Protein AF-A0A1F2X5Q2-F1 (afdb_monomer_lite)

pLDDT: mean 80.45, std 19.62, range [34.44, 98.56]

Structure (mmCIF, N/CA/C/O backbone):
data_AF-A0A1F2X5Q2-F1
#
_entry.id   AF-A0A1F2X5Q2-F1
#
loop_
_atom_site.group_PDB
_atom_site.id
_atom_site.type_symbol
_atom_site.label_atom_id
_atom_site.label_alt_id
_atom_site.label_comp_id
_atom_site.label_asym_id
_atom_site.label_entity_id
_atom_site.label_seq_id
_atom_site.pdbx_PDB_ins_code
_atom_site.Cartn_x
_atom_site.Cartn_y
_atom_site.Cartn_z
_atom_site.occupancy
_atom_site.B_iso_or_equiv
_atom_site.auth_seq_id
_atom_site.auth_comp_id
_atom_site.auth_asym_id
_atom_site.auth_atom_id
_atom_site.pdbx_PDB_model_num
ATOM 1 N N . MET A 1 1 ? -49.345 -0.147 -16.180 1.00 49.94 1 MET A N 1
ATOM 2 C CA . MET A 1 1 ? -47.933 0.131 -15.860 1.00 49.94 1 MET A CA 1
ATOM 3 C C . MET A 1 1 ? -47.644 -0.451 -14.489 1.00 49.94 1 MET A C 1
ATOM 5 O O . MET A 1 1 ? -48.501 -0.274 -13.627 1.00 49.94 1 MET A O 1
ATOM 9 N N . PRO A 1 2 ? -46.545 -1.197 -14.306 1.00 57.47 2 PRO A N 1
ATOM 10 C CA . PRO A 1 2 ? -46.159 -1.699 -12.992 1.00 57.47 2 PRO A CA 1
ATOM 11 C C . PRO A 1 2 ? -45.783 -0.527 -12.080 1.00 57.47 2 PRO A C 1
ATOM 13 O O . PRO A 1 2 ? -45.205 0.458 -12.543 1.00 57.47 2 PRO A O 1
ATOM 16 N N . VAL A 1 3 ? -46.139 -0.630 -10.801 1.00 52.03 3 VAL A N 1
ATOM 17 C CA . VAL A 1 3 ? -45.724 0.326 -9.770 1.00 52.03 3 VAL A CA 1
ATOM 18 C C . VAL A 1 3 ? -44.669 -0.368 -8.925 1.00 52.03 3 VAL A C 1
ATOM 20 O O . VAL A 1 3 ? -44.898 -1.449 -8.387 1.00 52.03 3 VAL A O 1
ATOM 23 N N . VAL A 1 4 ? -43.492 0.242 -8.860 1.00 53.88 4 VAL A N 1
ATOM 24 C CA . VAL A 1 4 ? -42.316 -0.319 -8.201 1.00 53.88 4 VAL A CA 1
ATOM 25 C C . VAL A 1 4 ? -42.074 0.463 -6.915 1.00 53.88 4 VAL A C 1
ATOM 27 O O . VAL A 1 4 ? -41.950 1.688 -6.950 1.00 53.88 4 VAL A O 1
ATOM 30 N N . VAL A 1 5 ? -42.039 -0.237 -5.779 1.00 50.50 5 VAL A N 1
ATOM 31 C CA . VAL A 1 5 ? -41.918 0.376 -4.448 1.00 50.50 5 VAL A CA 1
ATOM 32 C C . VAL A 1 5 ? -40.595 -0.038 -3.809 1.00 50.50 5 VAL A C 1
ATOM 34 O O . VAL A 1 5 ? -40.294 -1.224 -3.698 1.00 50.50 5 VAL A O 1
ATOM 37 N N . ARG A 1 6 ? -39.809 0.959 -3.382 1.00 47.97 6 ARG A N 1
ATOM 38 C CA . ARG A 1 6 ? -38.479 0.789 -2.776 1.00 47.97 6 ARG A CA 1
ATOM 39 C C . ARG A 1 6 ? -38.588 0.689 -1.253 1.00 47.97 6 ARG A C 1
ATOM 41 O O . ARG A 1 6 ? -39.083 1.629 -0.630 1.00 47.97 6 ARG A O 1
ATOM 48 N N . THR A 1 7 ? -38.076 -0.385 -0.648 1.00 56.19 7 THR A N 1
ATOM 49 C CA . THR A 1 7 ? -38.072 -0.573 0.817 1.00 56.19 7 THR A CA 1
ATOM 50 C C . THR A 1 7 ? -36.653 -0.726 1.374 1.00 56.19 7 THR A C 1
ATOM 52 O O . THR A 1 7 ? -35.720 -1.066 0.650 1.00 56.19 7 THR A O 1
ATOM 55 N N . ALA A 1 8 ? -36.481 -0.416 2.665 1.00 51.56 8 ALA A N 1
ATOM 56 C CA . ALA A 1 8 ? -35.185 -0.474 3.346 1.00 51.56 8 ALA A CA 1
ATOM 57 C C . ALA A 1 8 ? -34.841 -1.861 3.925 1.00 51.56 8 ALA A C 1
ATOM 59 O O . ALA A 1 8 ? -33.682 -2.117 4.196 1.00 51.56 8 ALA A O 1
ATOM 60 N N . GLN A 1 9 ? -35.812 -2.751 4.136 1.00 55.50 9 GLN A N 1
ATOM 61 C CA . GLN A 1 9 ? -35.612 -4.148 4.559 1.00 55.50 9 GLN A CA 1
ATOM 62 C C . GLN A 1 9 ? -36.772 -4.996 4.010 1.00 55.50 9 GLN A C 1
ATOM 64 O O . GLN A 1 9 ? -37.853 -4.444 3.744 1.00 55.50 9 GLN A O 1
ATOM 69 N N . SER A 1 10 ? -36.581 -6.309 3.832 1.00 56.75 10 SER A N 1
ATOM 70 C CA . SER A 1 10 ? -37.645 -7.216 3.359 1.00 56.75 10 SER A CA 1
ATOM 71 C C . SER A 1 10 ? -38.627 -7.617 4.465 1.00 56.75 10 SER A C 1
ATOM 73 O O . SER A 1 10 ? -39.791 -7.902 4.192 1.00 56.75 10 SER A O 1
ATOM 75 N N . SER A 1 11 ? -38.206 -7.536 5.727 1.00 56.94 11 SER A N 1
ATOM 76 C CA . SER A 1 11 ? -39.003 -7.889 6.911 1.00 56.94 11 SER A CA 1
ATOM 77 C C . SER A 1 11 ? -40.119 -6.890 7.265 1.00 56.94 11 SER A C 1
ATOM 79 O O . SER A 1 11 ? -40.879 -7.121 8.202 1.00 56.94 11 SER A O 1
ATOM 81 N N . GLY A 1 12 ? -40.226 -5.774 6.535 1.00 65.81 12 GLY A N 1
ATOM 82 C CA . GLY A 1 12 ? -41.212 -4.716 6.775 1.00 65.81 12 GLY A CA 1
ATOM 83 C C . GLY A 1 12 ? -42.363 -4.716 5.765 1.00 65.81 12 GLY A C 1
ATOM 84 O O . GLY A 1 12 ? -43.089 -5.691 5.603 1.00 65.81 12 GLY A O 1
ATOM 85 N N . LEU A 1 13 ? -42.524 -3.597 5.051 1.00 59.06 13 LEU A N 1
ATOM 86 C CA . LEU A 1 13 ? -43.577 -3.394 4.044 1.00 59.06 13 LEU A CA 1
ATOM 87 C C . LEU A 1 13 ? -43.675 -4.527 3.008 1.00 59.06 13 LEU A C 1
ATOM 89 O O . LEU A 1 13 ? -44.777 -4.839 2.577 1.00 59.06 13 LEU A O 1
ATOM 93 N N . ALA A 1 14 ? -42.563 -5.164 2.629 1.00 60.38 14 ALA A N 1
ATOM 94 C CA . ALA A 1 14 ? -42.584 -6.275 1.676 1.00 60.38 14 ALA A CA 1
ATOM 95 C C . ALA A 1 14 ? -43.325 -7.517 2.213 1.00 60.38 14 ALA A C 1
ATOM 97 O O . ALA A 1 14 ? -44.048 -8.151 1.446 1.00 60.38 14 ALA A O 1
ATOM 98 N N . ALA A 1 15 ? -43.243 -7.808 3.517 1.00 62.12 15 ALA A N 1
ATOM 99 C CA . ALA A 1 15 ? -44.004 -8.889 4.147 1.00 62.12 15 ALA A CA 1
ATOM 100 C C . ALA A 1 15 ? -45.521 -8.612 4.134 1.00 62.12 15 ALA A C 1
ATOM 102 O O . ALA A 1 15 ? -46.311 -9.504 3.837 1.00 62.12 15 ALA A O 1
ATOM 103 N N . LEU A 1 16 ? -45.929 -7.353 4.341 1.00 60.94 16 LEU A N 1
ATOM 104 C CA . LEU A 1 16 ? -47.339 -6.932 4.274 1.00 60.94 16 LEU A CA 1
ATOM 105 C C . LEU A 1 16 ? -47.952 -7.083 2.869 1.00 60.94 16 LEU A C 1
ATOM 107 O O . LEU A 1 16 ? -49.158 -7.291 2.744 1.00 60.94 16 LEU A O 1
ATOM 111 N N . PHE A 1 17 ? -47.142 -6.993 1.809 1.00 60.41 17 PHE A N 1
ATOM 112 C CA . PHE A 1 17 ? -47.608 -7.200 0.432 1.00 60.41 17 PHE A CA 1
ATOM 113 C C . PHE A 1 17 ? -47.625 -8.675 0.012 1.00 60.41 17 PHE A C 1
ATOM 115 O O . PHE A 1 17 ? -48.416 -9.031 -0.858 1.00 60.41 17 PHE A O 1
ATOM 122 N N . ALA A 1 18 ? -46.822 -9.538 0.643 1.00 56.72 18 ALA A N 1
ATOM 123 C CA . ALA A 1 18 ? -46.837 -10.982 0.393 1.00 56.72 18 ALA A CA 1
ATOM 124 C C . ALA A 1 18 ? -48.116 -11.668 0.921 1.00 56.72 18 ALA A C 1
ATOM 126 O O . ALA A 1 18 ? -48.556 -12.668 0.359 1.00 56.72 18 ALA A O 1
ATOM 127 N N . GLU A 1 19 ? -48.746 -11.112 1.963 1.00 52.00 19 GLU A N 1
ATOM 128 C CA . GLU A 1 19 ? -49.992 -11.633 2.554 1.00 52.00 19 GLU A CA 1
ATOM 129 C C . GLU A 1 19 ? -51.271 -11.153 1.838 1.00 52.00 19 GLU A C 1
ATOM 131 O O . GLU A 1 19 ? -52.370 -11.634 2.117 1.00 52.00 19 GLU A O 1
ATOM 136 N N . SER A 1 20 ? -51.154 -10.220 0.887 1.00 51.56 20 SER A N 1
ATOM 137 C CA . SER A 1 20 ? -52.289 -9.647 0.159 1.00 51.56 20 SER A CA 1
ATOM 138 C C . SER A 1 20 ? -52.305 -10.117 -1.296 1.00 51.56 20 SER A C 1
ATOM 140 O O . SER A 1 20 ? -51.634 -9.549 -2.155 1.00 51.56 20 SER A O 1
ATOM 142 N N . ALA A 1 21 ? -53.160 -11.096 -1.603 1.00 50.84 21 ALA A N 1
ATOM 143 C CA . ALA A 1 21 ? -53.370 -11.660 -2.946 1.00 50.84 21 ALA A CA 1
ATOM 144 C C . ALA A 1 21 ? -53.937 -10.673 -4.004 1.00 50.84 21 ALA A C 1
ATOM 146 O O . ALA A 1 21 ? -54.407 -11.095 -5.057 1.00 50.84 21 ALA A O 1
ATOM 147 N N . ALA A 1 22 ? -53.943 -9.363 -3.739 1.00 53.31 22 ALA A N 1
ATOM 148 C CA . ALA A 1 22 ? -54.606 -8.353 -4.566 1.00 53.31 22 ALA A CA 1
ATOM 149 C C . ALA A 1 22 ? -53.667 -7.548 -5.492 1.00 53.31 22 ALA A C 1
ATOM 151 O O . ALA A 1 22 ? -54.134 -6.632 -6.170 1.00 53.31 22 ALA A O 1
ATOM 152 N N . HIS A 1 23 ? -52.363 -7.853 -5.556 1.00 55.91 23 HIS A N 1
ATOM 153 C CA . HIS A 1 23 ? -51.384 -6.941 -6.167 1.00 55.91 23 HIS A CA 1
ATOM 154 C C . HIS A 1 23 ? -50.418 -7.598 -7.173 1.00 55.91 23 HIS A C 1
ATOM 156 O O . HIS A 1 23 ? -49.211 -7.408 -7.086 1.00 55.91 23 HIS A O 1
ATOM 162 N N . ASP A 1 24 ? -50.940 -8.246 -8.221 1.00 58.44 24 ASP A N 1
ATOM 163 C CA . ASP A 1 24 ? -50.169 -8.821 -9.355 1.00 58.44 24 ASP A CA 1
ATOM 164 C C . ASP A 1 24 ? -49.326 -7.810 -10.174 1.00 58.44 24 ASP A C 1
ATOM 166 O O . ASP A 1 24 ? -48.680 -8.159 -11.160 1.00 58.44 24 ASP A O 1
ATOM 170 N N . ARG A 1 25 ? -49.357 -6.519 -9.820 1.00 58.03 25 ARG A N 1
ATOM 171 C CA . ARG A 1 25 ? -48.648 -5.430 -10.522 1.00 58.03 25 ARG A CA 1
ATOM 172 C C . ARG A 1 25 ? -47.703 -4.631 -9.625 1.00 58.03 25 ARG A C 1
ATOM 174 O O . ARG A 1 25 ? -47.172 -3.611 -10.078 1.00 58.03 25 ARG A O 1
ATOM 181 N N . LEU A 1 26 ? -47.546 -5.047 -8.369 1.00 51.91 26 LEU A N 1
ATOM 182 C CA . LEU A 1 26 ? -46.690 -4.390 -7.392 1.00 51.91 26 LEU A CA 1
ATOM 183 C C . LEU A 1 26 ? -45.485 -5.285 -7.117 1.00 51.91 26 LEU A C 1
ATOM 185 O O . LEU A 1 26 ? -45.629 -6.394 -6.614 1.00 51.91 26 LEU A O 1
ATOM 189 N N . HIS A 1 27 ? -44.298 -4.783 -7.440 1.00 57.81 27 HIS A N 1
ATOM 190 C CA . HIS A 1 27 ? -43.050 -5.480 -7.158 1.00 57.81 27 HIS A CA 1
ATOM 191 C C . HIS A 1 27 ? -42.286 -4.704 -6.093 1.00 57.81 27 HIS A C 1
ATOM 193 O O . HIS A 1 27 ? -41.972 -3.520 -6.271 1.00 57.81 27 HIS A O 1
ATOM 199 N N . THR A 1 28 ? -42.012 -5.373 -4.979 1.00 55.31 28 THR A N 1
ATOM 200 C CA . THR A 1 28 ? -41.120 -4.887 -3.931 1.00 55.31 28 THR A CA 1
ATOM 201 C C . THR A 1 28 ? -39.752 -5.524 -4.124 1.00 55.31 28 THR A C 1
ATOM 203 O O . THR A 1 28 ? -39.637 -6.706 -4.434 1.00 55.31 28 THR A O 1
ATOM 206 N N . PHE A 1 29 ? -38.706 -4.724 -3.967 1.00 51.31 29 PHE A N 1
ATOM 207 C CA . PHE A 1 29 ? -37.326 -5.191 -3.984 1.00 51.31 29 PHE A CA 1
ATOM 208 C C . PHE A 1 29 ? -36.580 -4.491 -2.845 1.00 51.31 29 PHE A C 1
ATOM 210 O O . PHE A 1 29 ? -36.768 -3.291 -2.605 1.00 51.31 29 PHE A O 1
ATOM 217 N N . SER A 1 30 ? -35.792 -5.264 -2.098 1.00 51.25 30 SER A N 1
ATOM 218 C CA . SER A 1 30 ? -35.058 -4.788 -0.925 1.00 51.25 30 SER A CA 1
ATOM 219 C C . SER A 1 30 ? -33.646 -4.403 -1.347 1.00 51.25 30 SER A C 1
ATOM 221 O O . SER A 1 30 ? -32.764 -5.251 -1.457 1.00 51.25 30 SER A O 1
ATOM 223 N N . LEU A 1 31 ? -33.423 -3.107 -1.584 1.00 48.53 31 LEU A N 1
ATOM 224 C CA . LEU A 1 31 ? -32.116 -2.614 -2.024 1.00 48.53 31 LEU A CA 1
ATOM 225 C C . LEU A 1 31 ? -31.033 -2.912 -0.977 1.00 48.53 31 LEU A C 1
ATOM 227 O O . LEU A 1 31 ? -29.919 -3.252 -1.336 1.00 48.53 31 LEU A O 1
ATOM 231 N N . LEU A 1 32 ? -31.349 -2.811 0.314 1.00 51.44 32 LEU A N 1
ATOM 232 C CA . LEU A 1 32 ? -30.386 -3.015 1.402 1.00 51.44 32 LEU A CA 1
ATOM 233 C C . LEU A 1 32 ? -29.954 -4.480 1.548 1.00 51.44 32 LEU A C 1
ATOM 235 O O . LEU A 1 32 ? -28.794 -4.726 1.832 1.00 51.44 32 LEU A O 1
ATOM 239 N N . GLU A 1 33 ? -30.819 -5.461 1.296 1.00 51.31 33 GLU A N 1
ATOM 240 C CA . GLU A 1 33 ? -30.417 -6.878 1.372 1.00 51.31 33 GLU A CA 1
ATOM 241 C C . GLU A 1 33 ? -29.687 -7.355 0.111 1.00 51.31 33 GLU A C 1
ATOM 243 O O . GLU A 1 33 ? -28.766 -8.159 0.213 1.00 51.31 33 GLU A O 1
ATOM 248 N N . GLU A 1 34 ? -30.035 -6.822 -1.066 1.00 51.41 34 GLU A N 1
ATOM 249 C CA . GLU A 1 34 ? -29.351 -7.168 -2.321 1.00 51.41 34 GLU A CA 1
ATOM 250 C C . GLU A 1 34 ? -28.038 -6.392 -2.534 1.00 51.41 34 GLU A C 1
ATOM 252 O O . GLU A 1 34 ? -27.159 -6.875 -3.245 1.00 51.41 34 GLU A O 1
ATOM 257 N N . THR A 1 35 ? -27.871 -5.208 -1.924 1.00 45.22 35 THR A N 1
ATOM 258 C CA . THR A 1 35 ? -26.667 -4.361 -2.093 1.00 45.22 35 THR A CA 1
ATOM 259 C C . THR A 1 35 ? -25.787 -4.229 -0.849 1.00 45.22 35 THR A C 1
ATOM 261 O O . THR A 1 35 ? -24.638 -3.815 -0.982 1.00 45.22 35 THR A O 1
ATOM 264 N N . CYS A 1 36 ? -26.256 -4.598 0.348 1.00 47.09 36 CYS A N 1
ATOM 265 C CA . CYS A 1 36 ? -25.422 -4.670 1.556 1.00 47.09 36 CYS A CA 1
ATOM 266 C C . CYS A 1 36 ? -25.076 -6.118 1.910 1.00 47.09 36 CYS A C 1
ATOM 268 O O . CYS A 1 36 ? -25.136 -6.516 3.075 1.00 47.09 36 CYS A O 1
ATOM 270 N N . THR A 1 37 ? -24.693 -6.910 0.909 1.00 51.28 37 THR A N 1
ATOM 271 C CA . THR A 1 37 ? -23.998 -8.168 1.180 1.00 51.28 37 THR A CA 1
ATOM 272 C C . THR A 1 37 ? -22.620 -7.862 1.761 1.00 51.28 37 THR A C 1
ATOM 274 O O . THR A 1 37 ? -22.031 -6.808 1.493 1.00 51.28 37 THR A O 1
ATOM 277 N N . VAL A 1 38 ? -22.094 -8.777 2.574 1.00 52.72 38 VAL A N 1
ATOM 278 C CA . VAL A 1 38 ? -20.752 -8.638 3.153 1.00 52.72 38 VAL A CA 1
ATOM 279 C C . VAL A 1 38 ? -19.720 -8.481 2.036 1.00 52.72 38 VAL A C 1
ATOM 281 O O . VAL A 1 38 ? -18.822 -7.660 2.149 1.00 52.72 38 VAL A O 1
ATOM 284 N N . GLU A 1 39 ? -19.901 -9.168 0.913 1.00 45.69 39 GLU A N 1
ATOM 285 C CA . GLU A 1 39 ? -19.032 -9.093 -0.258 1.00 45.69 39 GLU A CA 1
ATOM 286 C C . GLU A 1 39 ? -19.071 -7.715 -0.938 1.00 45.69 39 GLU A C 1
ATOM 288 O O . GLU A 1 39 ? -18.019 -7.187 -1.295 1.00 45.69 39 GLU A O 1
ATOM 293 N N . VAL A 1 40 ? -20.249 -7.094 -1.087 1.00 53.81 40 VAL A N 1
ATOM 294 C CA . VAL A 1 40 ? -20.376 -5.751 -1.689 1.00 53.81 40 VAL A CA 1
ATOM 295 C C . VAL A 1 40 ? -19.869 -4.668 -0.730 1.00 53.81 40 VAL A C 1
ATOM 297 O O . VAL A 1 40 ? -19.217 -3.717 -1.165 1.00 53.81 40 VAL A O 1
ATOM 300 N N . LEU A 1 41 ? -20.089 -4.829 0.579 1.00 56.78 41 LEU A N 1
ATOM 301 C CA . LEU A 1 41 ? -19.562 -3.922 1.603 1.00 56.78 41 LEU A CA 1
ATOM 302 C C . LEU A 1 41 ? -18.036 -4.015 1.724 1.00 56.78 41 LEU A C 1
ATOM 304 O O . LEU A 1 41 ? -17.362 -2.985 1.718 1.00 56.78 41 LEU A O 1
ATOM 308 N N . LEU A 1 42 ? -17.480 -5.228 1.782 1.00 60.69 42 LEU A N 1
ATOM 309 C CA . LEU A 1 42 ? -16.032 -5.453 1.798 1.00 60.69 42 LEU A CA 1
ATOM 310 C C . LEU A 1 42 ? -15.393 -4.992 0.487 1.00 60.69 42 LEU A C 1
ATOM 312 O O . LEU A 1 42 ? -14.368 -4.319 0.524 1.00 60.69 42 LEU A O 1
ATOM 316 N N . GLY A 1 43 ? -16.032 -5.254 -0.658 1.00 64.44 43 GLY A N 1
ATOM 317 C CA . GLY A 1 43 ? -15.599 -4.741 -1.958 1.00 64.44 43 GLY A CA 1
ATOM 318 C C . GLY A 1 43 ? -15.545 -3.211 -1.999 1.00 64.44 43 GLY A C 1
ATOM 319 O O . GLY A 1 43 ? -14.567 -2.642 -2.480 1.00 64.44 43 GLY A O 1
ATOM 320 N N . GLY A 1 44 ? -16.543 -2.531 -1.424 1.00 77.75 44 GLY A N 1
ATOM 321 C CA . GLY A 1 44 ? -16.550 -1.072 -1.291 1.00 77.75 44 GLY A CA 1
ATOM 322 C C . GLY A 1 44 ? -15.427 -0.540 -0.394 1.00 77.75 44 GLY A C 1
ATOM 323 O O . GLY A 1 44 ? -14.770 0.441 -0.744 1.00 77.75 44 GLY A O 1
ATOM 324 N N . VAL A 1 45 ? -15.160 -1.205 0.734 1.00 82.00 45 VAL A N 1
ATOM 325 C CA . VAL A 1 45 ? -14.053 -0.845 1.638 1.00 82.00 45 VAL A CA 1
ATOM 326 C C . VAL A 1 45 ? -12.698 -1.061 0.961 1.00 82.00 45 VAL A C 1
ATOM 328 O O . VAL A 1 45 ? -11.848 -0.172 1.014 1.00 82.00 45 VAL A O 1
ATOM 331 N N . TYR A 1 46 ? -12.495 -2.189 0.278 1.00 87.81 46 TYR A N 1
ATOM 332 C CA . TYR A 1 46 ? -11.247 -2.459 -0.436 1.00 87.81 46 TYR A CA 1
ATOM 333 C C . TYR A 1 46 ? -11.016 -1.490 -1.590 1.00 87.81 46 TYR A C 1
ATOM 335 O O . TYR A 1 46 ? -9.892 -1.033 -1.759 1.00 87.81 46 TYR A O 1
ATOM 343 N N . GLU A 1 47 ? -12.051 -1.097 -2.333 1.00 89.81 47 GLU A N 1
ATOM 344 C CA . GLU A 1 47 ? -11.928 -0.089 -3.393 1.00 89.81 47 GLU A CA 1
ATOM 345 C C . GLU A 1 47 ? -11.534 1.289 -2.822 1.00 89.81 47 GLU A C 1
ATOM 347 O O . GLU A 1 47 ? -10.669 1.971 -3.378 1.00 89.81 47 GLU A O 1
ATOM 352 N N . LEU A 1 48 ? -12.110 1.696 -1.683 1.00 90.25 48 LEU A N 1
ATOM 353 C CA . LEU A 1 48 ? -11.725 2.937 -0.997 1.00 90.25 48 LEU A CA 1
ATOM 354 C C . LEU A 1 48 ? -10.264 2.905 -0.532 1.00 90.25 48 LEU A C 1
ATOM 356 O O . LEU A 1 48 ? -9.528 3.877 -0.727 1.00 90.25 48 LEU A O 1
ATOM 360 N N . LEU A 1 49 ? -9.835 1.787 0.055 1.00 92.12 49 LEU A N 1
ATOM 361 C CA . LEU A 1 49 ? -8.453 1.587 0.488 1.00 92.12 49 LEU A CA 1
ATOM 362 C C . LEU A 1 49 ? -7.493 1.567 -0.705 1.00 92.12 49 LEU A C 1
ATOM 364 O O . LEU A 1 49 ? -6.496 2.283 -0.689 1.00 92.12 49 LEU A O 1
ATOM 368 N N . ALA A 1 50 ? -7.824 0.836 -1.768 1.00 93.81 50 ALA A N 1
ATOM 369 C CA . ALA A 1 50 ? -7.029 0.741 -2.987 1.00 93.81 50 ALA A CA 1
ATOM 370 C C . ALA A 1 50 ? -6.814 2.118 -3.638 1.00 93.81 50 ALA A C 1
ATOM 372 O O . ALA A 1 50 ? -5.690 2.480 -3.989 1.00 93.81 50 ALA A O 1
ATOM 373 N N . ARG A 1 51 ? -7.865 2.944 -3.708 1.00 94.12 51 ARG A N 1
ATOM 374 C CA . ARG A 1 51 ? -7.770 4.340 -4.168 1.00 94.12 51 ARG A CA 1
ATOM 375 C C . ARG A 1 51 ? -6.864 5.185 -3.278 1.00 94.12 51 ARG A C 1
ATOM 377 O O . ARG A 1 51 ? -6.093 5.994 -3.793 1.00 94.12 51 ARG A O 1
ATOM 384 N N . ALA A 1 52 ? -6.948 5.022 -1.956 1.00 91.56 52 ALA A N 1
ATOM 385 C CA . ALA A 1 52 ? -6.105 5.756 -1.014 1.00 91.56 52 ALA A CA 1
ATOM 386 C C . ALA A 1 52 ? -4.624 5.371 -1.147 1.00 91.56 52 ALA A C 1
ATOM 388 O O . ALA A 1 52 ? -3.768 6.257 -1.112 1.00 91.56 52 ALA A O 1
ATOM 389 N N . ILE A 1 53 ? -4.337 4.083 -1.348 1.00 92.19 53 ILE A N 1
ATOM 390 C CA . ILE A 1 53 ? -2.978 3.595 -1.579 1.00 92.19 53 ILE A CA 1
ATOM 391 C C . ILE A 1 53 ? -2.436 4.125 -2.914 1.00 92.19 53 ILE A C 1
ATOM 393 O O . ILE A 1 53 ? -1.333 4.674 -2.960 1.00 92.19 53 ILE A O 1
ATOM 397 N N . HIS A 1 54 ? -3.232 4.079 -3.986 1.00 94.38 54 HIS A N 1
ATOM 398 C CA . HIS A 1 54 ? -2.826 4.637 -5.280 1.00 94.38 54 HIS A CA 1
ATOM 399 C C . HIS A 1 54 ? -2.599 6.154 -5.227 1.00 94.38 54 HIS A C 1
ATOM 401 O O . HIS A 1 54 ? -1.671 6.682 -5.838 1.00 94.38 54 HIS A O 1
ATOM 407 N N . ALA A 1 55 ? -3.412 6.888 -4.466 1.00 92.19 55 ALA A N 1
ATOM 408 C CA . ALA A 1 55 ? -3.221 8.325 -4.276 1.00 92.19 55 ALA A CA 1
ATOM 409 C C . ALA A 1 55 ? -1.891 8.651 -3.569 1.00 92.19 55 ALA A C 1
ATOM 411 O O . ALA A 1 55 ? -1.215 9.623 -3.927 1.00 92.19 55 ALA A O 1
ATOM 412 N N . ASP A 1 56 ? -1.493 7.832 -2.593 1.00 89.88 56 ASP A N 1
ATOM 413 C CA . ASP A 1 56 ? -0.188 7.940 -1.939 1.00 89.88 56 ASP A CA 1
ATOM 414 C C . ASP A 1 56 ? 0.960 7.641 -2.919 1.00 89.88 56 ASP A C 1
ATOM 416 O O . ASP A 1 56 ? 1.908 8.425 -3.034 1.00 89.88 56 ASP A O 1
ATOM 420 N N . TYR A 1 57 ? 0.818 6.585 -3.724 1.00 90.56 57 TYR A N 1
ATOM 421 C CA . TYR A 1 57 ? 1.754 6.262 -4.800 1.00 90.56 57 TYR A CA 1
ATOM 422 C C . TYR A 1 57 ? 1.946 7.429 -5.780 1.00 90.56 57 TYR A C 1
ATOM 424 O O . TYR A 1 57 ? 3.079 7.825 -6.054 1.00 90.56 57 TYR A O 1
ATOM 432 N N . LEU A 1 58 ? 0.859 8.038 -6.267 1.00 91.88 58 LEU A N 1
ATOM 433 C CA . LEU A 1 58 ? 0.932 9.191 -7.172 1.00 91.88 58 LEU A CA 1
ATOM 434 C C . LEU A 1 58 ? 1.632 10.392 -6.537 1.00 91.88 58 LEU A C 1
ATOM 436 O O . LEU A 1 58 ? 2.362 11.109 -7.222 1.00 91.88 58 LEU A O 1
ATOM 440 N N . THR A 1 59 ? 1.416 10.620 -5.242 1.00 89.38 59 THR A N 1
ATOM 441 C CA . THR A 1 59 ? 2.088 11.699 -4.510 1.00 89.38 59 THR A CA 1
ATOM 442 C C . THR A 1 59 ? 3.600 11.484 -4.522 1.00 89.38 59 THR A C 1
ATOM 444 O O . THR A 1 59 ? 4.340 12.402 -4.874 1.00 89.38 59 THR A O 1
ATOM 447 N N . ARG A 1 60 ? 4.061 10.256 -4.254 1.00 86.06 60 ARG A N 1
ATOM 448 C CA . ARG A 1 60 ? 5.486 9.892 -4.303 1.00 86.06 60 ARG A CA 1
ATOM 449 C C . ARG A 1 60 ? 6.075 9.975 -5.710 1.00 86.06 60 ARG A C 1
ATOM 451 O O . ARG A 1 60 ? 7.114 10.600 -5.897 1.00 86.06 60 ARG A O 1
ATOM 458 N N . GLN A 1 61 ? 5.373 9.449 -6.717 1.00 89.00 61 GLN A N 1
ATOM 459 C CA . GLN A 1 61 ? 5.810 9.537 -8.116 1.00 89.00 61 GLN A CA 1
ATOM 460 C C . GLN A 1 61 ? 6.021 10.992 -8.562 1.00 89.00 61 GLN A C 1
ATOM 462 O O . GLN A 1 61 ? 7.009 11.291 -9.229 1.00 89.00 61 GLN A O 1
ATOM 467 N N . ARG A 1 62 ? 5.142 11.914 -8.145 1.00 87.31 62 ARG A N 1
ATOM 468 C CA . ARG A 1 62 ? 5.287 13.351 -8.435 1.00 87.31 62 ARG A CA 1
ATOM 469 C C . ARG A 1 62 ? 6.495 13.978 -7.746 1.00 87.31 62 ARG A C 1
ATOM 471 O O . ARG A 1 62 ? 7.177 14.780 -8.376 1.00 87.31 62 ARG A O 1
ATOM 478 N N . LEU A 1 63 ? 6.762 13.628 -6.484 1.00 86.75 63 LEU A N 1
ATOM 479 C CA . LEU A 1 63 ? 7.932 14.130 -5.746 1.00 86.75 63 LEU A CA 1
ATOM 480 C C . LEU A 1 63 ? 9.253 13.718 -6.408 1.00 86.75 63 LEU A C 1
ATOM 482 O O . LEU A 1 63 ? 10.226 14.461 -6.362 1.00 86.75 63 LEU A O 1
ATOM 486 N N . GLU A 1 64 ? 9.264 12.569 -7.077 1.00 84.38 64 GLU A N 1
ATOM 487 C CA . GLU A 1 64 ? 10.412 12.054 -7.828 1.00 84.38 64 GLU A CA 1
ATOM 488 C C . GLU A 1 64 ? 10.469 12.549 -9.281 1.00 84.38 64 GLU A C 1
ATOM 490 O O . GLU A 1 64 ? 11.359 12.162 -10.036 1.00 84.38 64 GLU A O 1
ATOM 495 N N . GLY A 1 65 ? 9.522 13.396 -9.696 1.00 87.25 65 GLY A N 1
ATOM 496 C CA . GLY A 1 65 ? 9.456 13.937 -11.054 1.00 87.25 65 GLY A CA 1
ATOM 497 C C . GLY A 1 65 ? 8.970 12.941 -12.113 1.00 87.25 65 GLY A C 1
ATOM 498 O O . GLY A 1 65 ? 9.091 13.216 -13.308 1.00 87.25 65 GLY A O 1
ATOM 499 N N . HIS A 1 66 ? 8.406 11.798 -11.713 1.00 85.31 66 HIS A N 1
ATOM 500 C CA . HIS A 1 66 ? 7.791 10.858 -12.644 1.00 85.31 66 HIS A CA 1
ATOM 501 C C . HIS A 1 66 ? 6.442 11.383 -13.155 1.00 85.31 66 HIS A C 1
ATOM 503 O O . HIS A 1 66 ? 5.714 12.112 -12.477 1.00 85.31 66 HIS A O 1
ATOM 509 N N . SER A 1 67 ? 6.091 10.985 -14.376 1.00 84.31 67 SER A N 1
ATOM 510 C CA . SER A 1 67 ? 4.828 11.329 -15.030 1.00 84.31 67 SER A CA 1
ATOM 511 C C . SER A 1 67 ? 4.287 10.126 -15.796 1.00 84.31 67 SER A C 1
ATOM 513 O O . SER A 1 67 ? 4.993 9.134 -15.971 1.00 84.31 67 SER A O 1
ATOM 515 N N . ALA A 1 68 ? 3.069 10.233 -16.327 1.00 83.50 68 ALA A N 1
ATOM 516 C CA . ALA A 1 68 ? 2.480 9.201 -17.182 1.00 83.50 68 ALA A CA 1
ATOM 517 C C . ALA A 1 68 ? 3.370 8.813 -18.385 1.00 83.50 68 ALA A C 1
ATOM 519 O O . ALA A 1 68 ? 3.289 7.689 -18.869 1.00 83.50 68 ALA A O 1
ATOM 520 N N . ALA A 1 69 ? 4.235 9.724 -18.853 1.00 82.06 69 ALA A N 1
ATOM 521 C CA . ALA A 1 69 ? 5.159 9.464 -19.956 1.00 82.06 69 ALA A CA 1
ATOM 522 C C . ALA A 1 69 ? 6.337 8.558 -19.559 1.00 82.06 69 ALA A C 1
ATOM 524 O O . ALA A 1 69 ? 6.847 7.817 -20.393 1.00 82.06 69 ALA A O 1
ATOM 525 N N . THR A 1 70 ? 6.779 8.620 -18.301 1.00 82.44 70 THR A N 1
ATOM 526 C CA . THR A 1 70 ? 7.898 7.811 -17.788 1.00 82.44 70 THR A CA 1
ATOM 527 C C . THR A 1 70 ? 7.426 6.584 -17.020 1.00 82.44 70 THR A C 1
ATOM 529 O O . THR A 1 70 ? 8.174 5.621 -16.868 1.00 82.44 70 THR A O 1
ATOM 532 N N . ASN A 1 71 ? 6.182 6.602 -16.549 1.00 83.44 71 ASN A N 1
ATOM 533 C CA . ASN A 1 71 ? 5.575 5.526 -15.797 1.00 83.44 71 ASN A CA 1
ATOM 534 C C . ASN A 1 71 ? 4.067 5.449 -16.103 1.00 83.44 71 ASN A C 1
ATOM 536 O O . ASN A 1 71 ? 3.308 6.291 -15.620 1.00 83.44 71 ASN A O 1
ATOM 540 N N . PRO A 1 72 ? 3.604 4.427 -16.846 1.00 86.12 72 PRO A N 1
ATOM 541 C CA . PRO A 1 72 ? 2.194 4.266 -17.206 1.00 86.12 72 PRO A CA 1
ATOM 542 C C . PRO A 1 72 ? 1.236 4.166 -16.011 1.00 86.12 72 PRO A C 1
ATOM 544 O O . PRO A 1 72 ? 0.055 4.472 -16.147 1.00 86.12 72 PRO A O 1
ATOM 547 N N . ALA A 1 73 ? 1.729 3.762 -14.835 1.00 87.31 73 ALA A N 1
ATOM 548 C CA . ALA A 1 73 ? 0.933 3.713 -13.611 1.00 87.31 73 ALA A CA 1
ATOM 549 C C . ALA A 1 73 ? 0.806 5.086 -12.919 1.00 87.31 73 ALA A C 1
ATOM 551 O O . ALA A 1 73 ? -0.014 5.242 -12.018 1.00 87.31 73 ALA A O 1
ATOM 552 N N . ALA A 1 74 ? 1.570 6.105 -13.330 1.00 91.00 74 ALA A N 1
ATOM 553 C CA . ALA A 1 74 ? 1.520 7.458 -12.769 1.00 91.00 74 ALA A CA 1
ATOM 554 C C . ALA A 1 74 ? 0.363 8.299 -13.357 1.00 91.00 74 ALA A C 1
ATOM 556 O O . ALA A 1 74 ? 0.549 9.436 -13.799 1.00 91.00 74 ALA A O 1
ATOM 557 N N . VAL A 1 75 ? -0.843 7.728 -13.363 1.00 92.75 75 VAL A N 1
ATOM 558 C CA . VAL A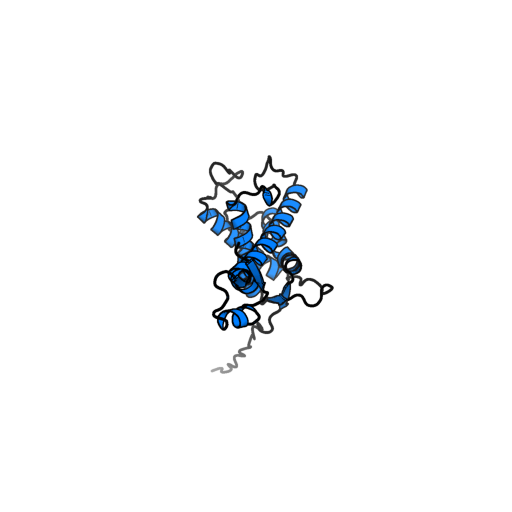 1 75 ? -2.093 8.324 -13.865 1.00 92.75 75 VAL A CA 1
ATOM 559 C C . VAL A 1 75 ? -3.185 8.309 -12.785 1.00 92.75 75 VAL A C 1
ATOM 561 O O . VAL A 1 75 ? -3.103 7.500 -11.857 1.00 92.75 75 VAL A O 1
ATOM 564 N N . PRO A 1 76 ? -4.219 9.173 -12.866 1.00 94.31 76 PRO A N 1
ATOM 565 C CA . PRO A 1 76 ? -5.377 9.105 -11.969 1.00 94.31 76 PRO A CA 1
ATOM 566 C C . PRO A 1 76 ? -6.028 7.716 -11.951 1.00 94.31 76 PRO A C 1
ATOM 568 O O . PRO A 1 76 ? -5.953 6.989 -12.941 1.00 94.31 76 PRO A O 1
ATOM 571 N N . TRP A 1 77 ? -6.688 7.368 -10.843 1.00 94.06 77 TRP A N 1
ATOM 572 C CA . TRP A 1 77 ? -7.306 6.050 -10.638 1.00 94.06 77 TRP A CA 1
ATOM 573 C C . TRP A 1 77 ? -8.255 5.653 -11.774 1.00 94.06 77 TRP A C 1
ATOM 575 O O . TRP A 1 77 ? -8.235 4.522 -12.246 1.00 94.06 77 TRP A O 1
ATOM 585 N N . GLU A 1 78 ? -9.044 6.606 -12.260 1.00 94.94 78 GLU A N 1
ATOM 586 C CA . GLU A 1 78 ? -10.036 6.423 -13.321 1.00 94.94 78 GLU A CA 1
ATOM 587 C C . GLU A 1 78 ? -9.400 6.055 -14.669 1.00 94.94 78 GLU A C 1
ATOM 589 O O . GLU A 1 78 ? -10.046 5.432 -15.509 1.00 94.94 78 GLU A O 1
ATOM 594 N N . SER A 1 79 ? -8.131 6.415 -14.865 1.00 93.38 79 SER A N 1
ATOM 595 C CA . SER A 1 79 ? -7.349 6.107 -16.066 1.00 93.38 79 SER A CA 1
ATOM 596 C C . SER A 1 79 ? -6.384 4.937 -15.859 1.00 93.38 79 SER A C 1
ATOM 598 O O . SER A 1 79 ? -5.674 4.555 -16.789 1.00 93.38 79 SER A O 1
ATOM 600 N N . LEU A 1 80 ? -6.321 4.385 -14.645 1.00 93.56 80 LEU A N 1
ATOM 601 C CA . LEU A 1 80 ? -5.444 3.279 -14.300 1.00 93.56 80 LEU A CA 1
ATOM 602 C C . LEU A 1 80 ? -5.987 1.979 -14.914 1.00 93.56 80 LEU A C 1
ATOM 604 O O . LEU A 1 80 ? -7.193 1.705 -14.859 1.00 93.56 80 LEU A O 1
ATOM 608 N N . SER A 1 81 ? -5.110 1.162 -15.505 1.00 90.75 81 SER A N 1
ATOM 609 C CA . SER A 1 81 ? -5.541 -0.119 -16.080 1.00 90.75 81 SER A CA 1
ATOM 610 C C . SER A 1 81 ? -6.115 -1.041 -14.997 1.00 90.75 81 SER A C 1
ATOM 612 O O . SER A 1 81 ? -5.747 -0.939 -13.826 1.00 90.75 81 SER A O 1
ATOM 614 N N . GLU A 1 82 ? -7.007 -1.959 -15.381 1.00 89.44 82 GLU A N 1
ATOM 615 C CA . GLU A 1 82 ? -7.618 -2.894 -14.422 1.00 89.44 82 GLU A CA 1
ATOM 616 C C . GLU A 1 82 ? -6.580 -3.752 -13.701 1.00 89.44 82 GLU A C 1
ATOM 618 O O . GLU A 1 82 ? -6.702 -3.952 -12.503 1.00 89.44 82 GLU A O 1
ATOM 623 N N . GLN A 1 83 ? -5.519 -4.177 -14.391 1.00 87.69 83 GLN A N 1
ATOM 624 C CA . GLN A 1 83 ? -4.419 -4.925 -13.775 1.00 87.69 83 GLN A CA 1
ATOM 625 C C . GLN A 1 83 ? -3.794 -4.150 -12.606 1.00 87.69 83 GLN A C 1
ATOM 627 O O . GLN A 1 83 ? -3.531 -4.695 -11.538 1.00 87.69 83 GLN A O 1
ATOM 632 N N . TRP A 1 84 ? -3.558 -2.854 -12.799 1.00 88.56 84 TRP A N 1
ATOM 633 C CA . TRP A 1 84 ? -2.984 -2.008 -11.762 1.00 88.56 84 TRP A CA 1
ATOM 634 C C . TRP A 1 84 ? -3.989 -1.698 -10.650 1.00 88.56 84 TRP A C 1
ATOM 636 O O . TRP A 1 84 ? -3.592 -1.618 -9.489 1.00 88.56 84 TRP A O 1
ATOM 646 N N . ARG A 1 85 ? -5.281 -1.550 -10.969 1.00 92.62 85 ARG A N 1
ATOM 647 C CA . ARG A 1 85 ? -6.337 -1.399 -9.954 1.00 92.62 85 ARG A CA 1
ATOM 648 C C . ARG A 1 85 ? -6.486 -2.658 -9.104 1.00 92.62 85 ARG A C 1
ATOM 650 O O . ARG A 1 85 ? -6.550 -2.537 -7.885 1.00 92.62 85 ARG A O 1
ATOM 657 N N . GLU A 1 86 ? -6.441 -3.834 -9.721 1.00 91.31 86 GLU A N 1
ATOM 658 C CA . GLU A 1 86 ? -6.471 -5.119 -9.020 1.00 91.31 86 GLU A CA 1
ATOM 659 C C . GLU A 1 86 ? -5.282 -5.259 -8.074 1.00 91.31 86 GLU A C 1
ATOM 661 O O . GLU A 1 86 ? -5.479 -5.499 -6.889 1.00 91.31 86 GLU A O 1
ATOM 666 N N . SER A 1 87 ? -4.071 -4.909 -8.523 1.00 91.00 87 SER A N 1
ATOM 667 C CA . SER A 1 87 ? -2.900 -4.916 -7.641 1.00 91.00 87 SER A CA 1
ATOM 668 C C . SER A 1 87 ? -3.057 -4.033 -6.394 1.00 91.00 87 SER A C 1
ATOM 670 O O . SER A 1 87 ? -2.437 -4.337 -5.372 1.00 91.00 87 SER A O 1
ATOM 672 N N . ASN A 1 88 ? -3.803 -2.925 -6.470 1.00 93.19 88 ASN A N 1
ATOM 673 C CA . ASN A 1 88 ? -4.074 -2.070 -5.309 1.00 93.19 88 ASN A CA 1
ATOM 674 C C . ASN A 1 88 ? -5.191 -2.657 -4.423 1.00 93.19 88 ASN A C 1
ATOM 676 O O . ASN A 1 88 ? -5.149 -2.494 -3.204 1.00 93.19 88 ASN A O 1
ATOM 680 N N . ARG A 1 89 ? -6.177 -3.351 -5.008 1.00 93.31 89 ARG A N 1
ATOM 681 C CA . ARG A 1 89 ? -7.212 -4.078 -4.254 1.00 93.31 89 ARG A CA 1
ATOM 682 C C . ARG A 1 89 ? -6.628 -5.262 -3.490 1.00 93.31 89 ARG A C 1
ATOM 684 O O . ARG A 1 89 ? -6.915 -5.397 -2.305 1.00 93.31 89 ARG A O 1
ATOM 691 N N . ASP A 1 90 ? -5.734 -6.027 -4.105 1.00 91.62 90 ASP A N 1
ATOM 692 C CA . ASP A 1 90 ? -5.022 -7.127 -3.445 1.00 91.62 90 ASP A CA 1
ATOM 693 C C . ASP A 1 90 ? -4.175 -6.631 -2.274 1.00 91.62 90 ASP A C 1
ATOM 695 O O . ASP A 1 90 ? -4.154 -7.216 -1.191 1.00 91.62 90 ASP A O 1
ATOM 699 N N . GLN A 1 91 ? -3.505 -5.495 -2.460 1.00 93.38 91 GLN A N 1
ATOM 700 C CA . GLN A 1 91 ? -2.762 -4.845 -1.389 1.00 93.38 91 GLN A CA 1
ATOM 701 C C . GLN A 1 91 ? -3.671 -4.419 -0.230 1.00 93.38 91 GLN A C 1
ATOM 703 O O . GLN A 1 91 ? -3.295 -4.592 0.931 1.00 93.38 91 GLN A O 1
ATOM 708 N N . ALA A 1 92 ? -4.857 -3.881 -0.533 1.00 93.50 92 ALA A N 1
ATOM 709 C CA . ALA A 1 92 ? -5.853 -3.534 0.472 1.00 93.50 92 ALA A CA 1
ATOM 710 C C . ALA A 1 92 ? -6.379 -4.774 1.214 1.00 93.50 92 ALA A C 1
ATOM 712 O O . ALA A 1 92 ? -6.529 -4.729 2.436 1.00 93.50 92 ALA A O 1
ATOM 713 N N . ALA A 1 93 ? -6.606 -5.883 0.507 1.00 91.56 93 ALA A N 1
ATOM 714 C CA . ALA A 1 93 ? -7.040 -7.147 1.097 1.00 91.56 93 ALA A CA 1
ATOM 715 C C . ALA A 1 93 ? -5.991 -7.730 2.066 1.00 91.56 93 ALA A C 1
ATOM 717 O O . ALA A 1 93 ? -6.345 -8.258 3.120 1.00 91.56 93 ALA A O 1
ATOM 718 N N . ASP A 1 94 ? -4.700 -7.556 1.769 1.00 93.94 94 ASP A N 1
ATOM 719 C CA . ASP A 1 94 ? -3.595 -8.059 2.597 1.00 93.94 94 ASP A CA 1
ATOM 720 C C . ASP A 1 94 ? -3.329 -7.223 3.872 1.00 93.94 94 ASP A C 1
ATOM 722 O O . ASP A 1 94 ? -2.565 -7.633 4.749 1.00 93.94 94 ASP A O 1
ATOM 726 N N . ILE A 1 95 ? -3.977 -6.059 4.042 1.00 94.56 95 ILE A N 1
ATOM 727 C CA . ILE A 1 95 ? -3.808 -5.209 5.240 1.00 94.56 95 ILE A CA 1
ATOM 728 C C . ILE A 1 95 ? -4.111 -5.985 6.530 1.00 94.56 95 ILE A C 1
ATOM 730 O O . ILE A 1 95 ? -3.390 -5.835 7.516 1.00 94.56 95 ILE A O 1
ATOM 734 N N . GLY A 1 96 ? -5.142 -6.834 6.534 1.00 92.62 96 GLY A N 1
ATOM 735 C CA . GLY A 1 96 ? -5.502 -7.622 7.716 1.00 92.62 96 GLY A CA 1
ATOM 736 C C . GLY A 1 96 ? -4.386 -8.574 8.158 1.00 92.62 96 GLY A C 1
ATOM 737 O O . GLY A 1 96 ? -4.056 -8.629 9.343 1.00 92.62 96 GLY A O 1
ATOM 738 N N . ALA A 1 97 ? -3.755 -9.270 7.205 1.00 94.62 97 ALA A N 1
ATOM 739 C CA . ALA A 1 97 ? -2.651 -10.190 7.479 1.00 94.62 97 ALA A CA 1
ATOM 740 C C . ALA A 1 97 ? -1.418 -9.454 8.024 1.00 94.62 97 ALA A C 1
ATOM 742 O O . ALA A 1 97 ? -0.799 -9.904 8.990 1.00 94.62 97 ALA A O 1
ATOM 743 N N . LYS A 1 98 ? -1.107 -8.280 7.461 1.00 96.94 98 LYS A N 1
ATOM 744 C CA . LYS A 1 98 ? -0.052 -7.392 7.966 1.00 96.94 98 LYS A CA 1
ATOM 745 C C . LYS A 1 98 ? -0.298 -6.980 9.413 1.00 96.94 98 LYS A C 1
ATOM 747 O O . LYS A 1 98 ? 0.573 -7.156 10.257 1.00 96.94 98 LYS A O 1
ATOM 752 N N . LEU A 1 99 ? -1.490 -6.470 9.721 1.00 97.25 99 LEU A N 1
ATOM 753 C CA . LEU A 1 99 ? -1.819 -6.042 11.082 1.00 97.25 99 LEU A CA 1
ATOM 754 C C . LEU A 1 99 ? -1.720 -7.199 12.081 1.00 97.25 99 LEU A C 1
ATOM 756 O O . LEU A 1 99 ? -1.115 -7.031 13.139 1.00 97.25 99 LEU A O 1
ATOM 760 N N . ALA A 1 100 ? -2.219 -8.384 11.722 1.00 95.69 100 ALA A N 1
ATOM 761 C CA . ALA A 1 100 ? -2.114 -9.568 12.570 1.00 95.69 100 ALA A CA 1
ATOM 762 C C . ALA A 1 100 ? -0.652 -9.934 12.895 1.00 95.69 100 ALA A C 1
ATOM 764 O O . ALA A 1 100 ? -0.350 -10.279 14.038 1.00 95.69 100 ALA A O 1
ATOM 765 N N . ALA A 1 101 ? 0.267 -9.795 11.932 1.00 96.81 101 ALA A N 1
ATOM 766 C CA . ALA A 1 101 ? 1.691 -10.092 12.120 1.00 96.81 101 ALA A CA 1
ATOM 767 C C . ALA A 1 101 ? 2.387 -9.194 13.162 1.00 96.81 101 ALA A C 1
ATOM 769 O O . ALA A 1 101 ? 3.404 -9.592 13.726 1.00 96.81 101 ALA A O 1
ATOM 770 N N . VAL A 1 102 ? 1.834 -8.010 13.447 1.00 97.56 102 VAL A N 1
ATOM 771 C CA . VAL A 1 102 ? 2.338 -7.060 14.459 1.00 97.56 102 VAL A CA 1
ATOM 772 C C . VAL A 1 102 ? 1.391 -6.924 15.659 1.00 97.56 102 VAL A C 1
ATOM 774 O O . VAL A 1 102 ? 1.394 -5.914 16.368 1.00 97.56 102 VAL A O 1
ATOM 777 N N . GLY A 1 103 ? 0.530 -7.925 15.879 1.00 96.62 103 GLY A N 1
ATOM 778 C CA . GLY A 1 103 ? -0.405 -7.947 17.006 1.00 96.62 103 GLY A CA 1
ATOM 779 C C . GLY A 1 103 ? -1.424 -6.805 16.975 1.00 96.62 103 GLY A C 1
ATOM 780 O O . GLY A 1 103 ? -1.818 -6.300 18.026 1.00 96.62 103 GLY A O 1
ATOM 781 N N . CYS A 1 104 ? -1.821 -6.359 15.784 1.00 96.88 104 CYS A N 1
ATOM 782 C CA . CYS A 1 104 ? -2.816 -5.314 15.581 1.00 96.88 104 CYS A CA 1
ATOM 783 C C . CYS A 1 104 ? -4.121 -5.865 14.985 1.00 96.88 104 CYS A C 1
ATOM 785 O O . CYS A 1 104 ? -4.133 -6.875 14.284 1.00 96.88 104 CYS A O 1
ATOM 787 N N . GLY A 1 105 ? -5.220 -5.160 15.246 1.00 92.88 105 GLY A N 1
ATOM 788 C CA . GLY A 1 105 ? -6.546 -5.404 14.686 1.00 92.88 105 GLY A CA 1
ATOM 789 C C . GLY A 1 105 ? -7.146 -4.148 14.054 1.00 92.88 105 GLY A C 1
ATOM 790 O O . GLY A 1 105 ? -6.528 -3.081 14.044 1.00 92.88 105 GLY A O 1
ATOM 791 N N . ILE A 1 106 ? -8.358 -4.293 13.520 1.00 91.44 106 ILE A N 1
ATOM 792 C CA . ILE A 1 106 ? -9.142 -3.211 12.916 1.00 91.44 106 ILE A CA 1
ATOM 793 C C . ILE A 1 106 ? -10.448 -3.071 13.698 1.00 91.44 106 ILE A C 1
ATOM 795 O O . ILE A 1 106 ? -11.153 -4.055 13.910 1.00 91.44 106 ILE A O 1
ATOM 799 N N . GLU A 1 107 ? -10.790 -1.846 14.082 1.00 88.25 107 GLU A N 1
ATOM 800 C CA . GLU A 1 107 ? -12.058 -1.503 14.731 1.00 88.25 107 GLU A CA 1
ATOM 801 C C . GLU A 1 107 ? -12.766 -0.373 13.973 1.00 88.25 107 GLU A C 1
ATOM 803 O O . GLU A 1 107 ? -12.093 0.451 13.346 1.00 88.25 107 GLU A O 1
AT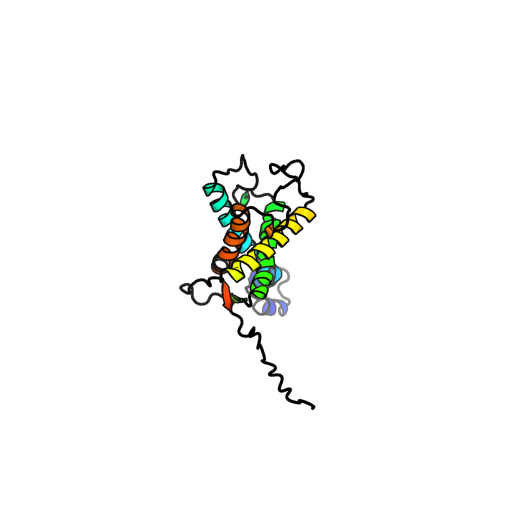OM 808 N N . PRO A 1 108 ? -14.106 -0.274 14.040 1.00 87.12 108 PRO A N 1
ATOM 809 C CA . PRO A 1 108 ? -14.818 0.907 13.570 1.00 87.12 108 PRO A CA 1
ATOM 810 C C . PRO A 1 108 ? -14.305 2.175 14.258 1.00 87.12 108 PRO A C 1
ATOM 812 O O . PRO A 1 108 ? -14.046 2.193 15.463 1.00 87.12 108 PRO A O 1
ATOM 815 N N . LEU A 1 109 ? -14.173 3.253 13.493 1.00 84.94 109 LEU A N 1
ATOM 816 C CA . LEU A 1 109 ? -13.786 4.547 14.030 1.00 84.94 109 LEU A CA 1
ATOM 817 C C . LEU A 1 109 ? -14.980 5.183 14.751 1.00 84.94 109 LEU A C 1
ATOM 819 O O . LEU A 1 109 ? -15.967 5.564 14.127 1.00 84.94 109 LEU A O 1
ATOM 823 N N . THR A 1 110 ? -14.887 5.304 16.073 1.00 83.19 110 THR A N 1
ATOM 824 C CA . THR A 1 110 ? -15.912 5.962 16.904 1.00 83.19 110 THR A CA 1
ATOM 825 C C . THR A 1 110 ? -15.535 7.386 17.302 1.00 83.19 110 THR A C 1
ATOM 827 O O . THR A 1 110 ? -16.409 8.176 17.641 1.00 83.19 110 THR A O 1
ATOM 830 N N . ASP A 1 111 ? -14.242 7.706 17.264 1.00 84.69 111 ASP A N 1
ATOM 831 C CA . ASP A 1 111 ? -13.674 9.006 17.612 1.00 84.69 111 ASP A CA 1
ATOM 832 C C . ASP A 1 111 ? -12.787 9.483 16.457 1.00 84.69 111 ASP A C 1
ATOM 834 O O . ASP A 1 111 ? -11.754 8.878 16.169 1.00 84.69 111 ASP A O 1
ATOM 838 N N . TRP A 1 112 ? -13.224 10.536 15.766 1.00 79.50 112 TRP A N 1
ATOM 839 C CA . TRP A 1 112 ? -12.550 11.069 14.579 1.00 79.50 112 TRP A CA 1
ATOM 840 C C . TRP A 1 112 ? -11.276 11.854 14.910 1.00 79.50 112 TRP A C 1
ATOM 842 O O . TRP A 1 112 ? -10.417 11.992 14.034 1.00 79.50 112 TRP A O 1
ATOM 852 N N . ASP A 1 113 ? -11.140 12.312 16.157 1.00 82.31 113 ASP A N 1
ATOM 853 C CA . ASP A 1 113 ? -9.988 13.075 16.641 1.00 82.31 113 ASP A CA 1
ATOM 854 C C . ASP A 1 113 ? -8.903 12.172 17.251 1.00 82.31 113 ASP A C 1
ATOM 856 O O . ASP A 1 113 ? -7.809 12.643 17.570 1.00 82.31 113 ASP A O 1
ATOM 860 N N . ALA A 1 114 ? -9.167 10.866 17.368 1.00 83.50 114 ALA A N 1
ATOM 861 C CA . ALA A 1 114 ? -8.199 9.902 17.868 1.00 83.50 114 ALA A CA 1
ATOM 862 C C . ALA A 1 114 ? -6.912 9.892 17.022 1.00 83.50 114 ALA A C 1
ATOM 864 O O . ALA A 1 114 ? -6.936 9.889 15.784 1.00 83.50 114 ALA A O 1
ATOM 865 N N . GLU A 1 115 ? -5.770 9.845 17.709 1.00 89.94 115 GLU A N 1
ATOM 866 C CA . GLU A 1 115 ? -4.463 9.765 17.065 1.00 89.94 115 GLU A CA 1
ATOM 867 C C . GLU A 1 115 ? -4.312 8.469 16.257 1.00 89.94 115 GLU A C 1
ATOM 869 O O . GLU A 1 115 ? -4.814 7.401 16.621 1.00 89.94 115 GLU A O 1
ATOM 874 N N . LEU A 1 116 ? -3.588 8.562 15.140 1.00 92.56 116 LEU A N 1
ATOM 875 C CA . LEU A 1 116 ? -3.234 7.384 14.358 1.00 92.56 116 LEU A CA 1
ATOM 876 C C . LEU A 1 116 ? -2.194 6.559 15.113 1.00 92.56 116 LEU A C 1
ATOM 878 O O . LEU A 1 116 ? -1.189 7.090 15.582 1.00 92.56 116 LEU A O 1
ATOM 882 N N . LEU A 1 117 ? -2.400 5.244 15.148 1.00 95.25 117 LEU A N 1
ATOM 883 C CA . LEU A 1 117 ? -1.391 4.318 15.641 1.00 95.25 117 LEU A CA 1
ATOM 884 C C . LEU A 1 117 ? -0.109 4.462 14.815 1.00 95.25 117 LEU A C 1
ATOM 886 O O . LEU A 1 117 ? -0.140 4.369 13.589 1.00 95.25 117 LEU A O 1
ATOM 890 N N . ALA A 1 118 ? 1.018 4.652 15.495 1.00 96.69 118 ALA A N 1
ATOM 891 C CA . ALA A 1 118 ? 2.340 4.582 14.895 1.00 96.69 118 ALA A CA 1
ATOM 892 C C . ALA A 1 118 ? 2.943 3.192 15.139 1.00 96.69 118 ALA A C 1
ATOM 894 O O . ALA A 1 118 ? 2.973 2.706 16.272 1.00 96.69 118 ALA A O 1
ATOM 895 N N . PHE A 1 119 ? 3.418 2.553 14.072 1.00 97.88 119 PHE A N 1
ATOM 896 C CA . PHE A 1 119 ? 4.192 1.316 14.172 1.00 97.88 119 PHE A CA 1
ATOM 897 C C . PHE A 1 119 ? 5.610 1.609 14.672 1.00 97.88 119 PHE A C 1
ATOM 899 O O . PHE A 1 119 ? 6.174 2.664 14.363 1.00 97.88 119 PHE A O 1
ATOM 906 N N . SER A 1 120 ? 6.198 0.675 15.419 1.00 98.12 120 SER A N 1
ATOM 907 C CA . SER A 1 120 ? 7.610 0.752 15.800 1.00 98.12 120 SER A CA 1
ATOM 908 C C . SER A 1 120 ? 8.517 0.591 14.569 1.00 98.12 120 SER A C 1
ATOM 910 O O . SER A 1 120 ? 8.080 0.059 13.544 1.00 98.12 120 SER A O 1
ATOM 912 N N . PRO A 1 121 ? 9.791 1.016 14.629 1.00 98.06 121 PRO A N 1
ATOM 913 C CA . PRO A 1 121 ? 10.737 0.795 13.534 1.00 98.06 121 PRO A CA 1
ATOM 914 C C . PRO A 1 121 ? 10.849 -0.680 13.110 1.00 98.06 121 PRO A C 1
ATOM 916 O O . PRO A 1 121 ? 10.891 -0.979 11.920 1.00 98.06 121 PRO A O 1
ATOM 919 N N . GLU A 1 122 ? 10.839 -1.603 14.071 1.00 98.06 122 GLU A N 1
ATOM 920 C CA . GLU A 1 122 ? 10.934 -3.047 13.838 1.00 98.06 122 GLU A CA 1
ATOM 921 C C . GLU A 1 122 ? 9.680 -3.590 13.145 1.00 98.06 122 GLU A C 1
ATOM 923 O O . GLU A 1 122 ? 9.773 -4.389 12.213 1.00 98.06 122 GLU A O 1
ATOM 928 N N . GLU A 1 123 ? 8.504 -3.119 13.562 1.00 98.38 123 GLU A N 1
ATOM 929 C CA . GLU A 1 123 ? 7.230 -3.451 12.924 1.00 98.38 123 GLU A CA 1
ATOM 930 C C . GLU A 1 123 ? 7.183 -2.932 11.491 1.00 98.38 123 GLU A C 1
ATOM 932 O O . GLU A 1 123 ? 6.781 -3.660 10.589 1.00 98.38 123 GLU A O 1
ATOM 937 N N . VAL A 1 124 ? 7.647 -1.702 11.255 1.00 98.56 124 VAL A N 1
ATOM 938 C CA . VAL A 1 124 ? 7.730 -1.135 9.905 1.00 98.56 124 VAL A CA 1
ATOM 939 C C . VAL A 1 124 ? 8.608 -2.001 9.002 1.00 98.56 124 VAL A C 1
ATOM 941 O O . VAL A 1 124 ? 8.207 -2.269 7.875 1.00 98.56 124 VAL A O 1
ATOM 944 N N . GLU A 1 125 ? 9.763 -2.480 9.471 1.00 98.44 125 GLU A N 1
ATOM 945 C CA . GLU A 1 125 ? 10.632 -3.359 8.672 1.00 98.44 125 GLU A CA 1
ATOM 946 C C . GLU A 1 125 ? 10.013 -4.734 8.405 1.00 98.44 125 GLU A C 1
ATOM 948 O O . GLU A 1 125 ? 10.149 -5.280 7.306 1.00 98.44 125 GLU A O 1
ATOM 953 N N . LEU A 1 126 ? 9.325 -5.313 9.392 1.00 98.50 126 LEU A N 1
ATOM 954 C CA . LEU A 1 126 ? 8.606 -6.572 9.207 1.00 98.50 126 LEU A CA 1
ATOM 955 C C . LEU A 1 126 ? 7.511 -6.418 8.145 1.00 98.50 126 LEU A C 1
ATOM 957 O O . LEU A 1 126 ? 7.465 -7.185 7.182 1.00 98.50 126 LEU A O 1
ATOM 961 N N . LEU A 1 127 ? 6.670 -5.396 8.297 1.00 98.38 127 LEU A N 1
ATOM 962 C CA . LEU A 1 127 ? 5.555 -5.122 7.400 1.00 98.38 127 LEU A CA 1
ATOM 963 C C . LEU A 1 127 ? 6.029 -4.748 5.991 1.00 98.38 127 LEU A C 1
ATOM 965 O O . LEU A 1 127 ? 5.428 -5.189 5.014 1.00 98.38 127 LEU A O 1
ATOM 969 N N . ALA A 1 128 ? 7.105 -3.968 5.870 1.00 98.12 128 ALA A N 1
ATOM 970 C CA . ALA A 1 128 ? 7.683 -3.589 4.584 1.00 98.12 128 ALA A CA 1
ATOM 971 C C . ALA A 1 128 ? 8.206 -4.811 3.816 1.00 98.12 128 ALA A C 1
ATOM 973 O O . ALA A 1 128 ? 7.941 -4.954 2.625 1.00 98.12 128 ALA A O 1
ATOM 974 N N . ARG A 1 129 ? 8.861 -5.755 4.503 1.00 98.50 129 ARG A N 1
ATOM 975 C CA . ARG A 1 129 ? 9.267 -7.027 3.890 1.00 98.50 129 ARG A CA 1
ATOM 976 C C . ARG A 1 129 ? 8.066 -7.845 3.419 1.00 98.50 129 ARG A C 1
ATOM 978 O O . ARG A 1 129 ? 8.111 -8.398 2.322 1.00 98.50 129 ARG A O 1
ATOM 985 N N . MET A 1 130 ? 7.001 -7.924 4.221 1.00 98.12 130 MET A N 1
ATOM 986 C CA . MET A 1 130 ? 5.760 -8.603 3.820 1.00 98.12 130 MET A CA 1
ATOM 987 C C . MET A 1 130 ? 5.152 -7.957 2.571 1.00 98.12 130 MET A C 1
ATOM 989 O O . MET A 1 130 ? 4.763 -8.660 1.641 1.00 98.12 130 MET A O 1
ATOM 993 N N . GLU A 1 131 ? 5.123 -6.625 2.528 1.00 97.31 131 GLU A N 1
ATOM 994 C CA . GLU A 1 131 ? 4.617 -5.864 1.389 1.00 97.31 131 GLU A CA 1
ATOM 995 C C . GLU A 1 131 ? 5.434 -6.109 0.117 1.00 97.31 131 GLU A C 1
ATOM 997 O O . GLU A 1 131 ? 4.857 -6.403 -0.932 1.00 97.31 131 GLU A O 1
ATOM 1002 N N . HIS A 1 132 ? 6.765 -6.096 0.220 1.00 97.62 132 HIS A N 1
ATOM 1003 C CA . HIS A 1 132 ? 7.640 -6.396 -0.912 1.00 97.62 132 HIS A CA 1
ATOM 1004 C C . HIS A 1 132 ? 7.444 -7.826 -1.423 1.00 97.62 132 HIS A C 1
ATOM 1006 O O . HIS A 1 132 ? 7.340 -8.055 -2.627 1.00 97.62 132 HIS A O 1
ATOM 1012 N N . VAL A 1 133 ? 7.326 -8.808 -0.523 1.00 97.25 133 VAL A N 1
ATOM 1013 C CA . VAL A 1 133 ? 7.045 -10.206 -0.895 1.00 97.25 133 VAL A CA 1
ATOM 1014 C C . VAL A 1 133 ? 5.704 -10.327 -1.622 1.00 97.25 133 VAL A C 1
ATOM 1016 O O . VAL A 1 133 ? 5.639 -10.959 -2.678 1.00 97.25 133 VAL A O 1
ATOM 1019 N N . ARG A 1 134 ? 4.652 -9.681 -1.110 1.00 95.69 134 ARG A N 1
ATOM 1020 C CA . ARG A 1 134 ? 3.327 -9.635 -1.744 1.00 95.69 134 ARG A CA 1
ATOM 1021 C C . ARG A 1 134 ? 3.392 -9.008 -3.136 1.00 95.69 134 ARG A C 1
ATOM 1023 O O . ARG A 1 134 ? 2.859 -9.576 -4.089 1.00 95.69 134 ARG A O 1
ATOM 1030 N N . TRP A 1 135 ? 4.091 -7.882 -3.280 1.00 94.62 135 TRP A N 1
ATOM 1031 C CA . TRP A 1 135 ? 4.319 -7.234 -4.573 1.00 94.62 135 TRP A CA 1
ATOM 1032 C C . TRP A 1 135 ? 5.081 -8.142 -5.546 1.00 94.62 135 TRP A C 1
ATOM 1034 O O . TRP A 1 135 ? 4.651 -8.311 -6.687 1.00 94.62 135 TRP A O 1
ATOM 1044 N N . MET A 1 136 ? 6.170 -8.780 -5.107 1.00 95.94 136 MET A N 1
ATOM 1045 C CA . MET A 1 136 ? 6.943 -9.703 -5.941 1.00 95.94 136 MET A CA 1
ATOM 1046 C C . MET A 1 136 ? 6.106 -10.886 -6.430 1.00 95.94 136 MET A C 1
ATOM 1048 O O . MET A 1 136 ? 6.246 -11.289 -7.584 1.00 95.94 136 MET A O 1
ATOM 1052 N N . ASN A 1 137 ? 5.259 -11.454 -5.570 1.00 94.31 137 ASN A N 1
ATOM 1053 C CA . ASN A 1 137 ? 4.415 -12.593 -5.926 1.00 94.31 137 ASN A CA 1
ATOM 1054 C C . ASN A 1 137 ? 3.394 -12.202 -6.996 1.00 94.31 137 ASN A C 1
ATOM 1056 O O . ASN A 1 137 ? 3.399 -12.807 -8.067 1.00 94.31 137 ASN A O 1
ATOM 1060 N N . HIS A 1 138 ? 2.656 -11.108 -6.784 1.00 91.19 138 HIS A N 1
ATOM 1061 C CA . HIS A 1 138 ? 1.728 -10.572 -7.785 1.00 91.19 138 HIS A CA 1
ATOM 1062 C C . HIS A 1 138 ? 2.439 -10.282 -9.118 1.00 91.19 138 HIS A C 1
ATOM 1064 O O . HIS A 1 138 ? 1.937 -10.571 -10.202 1.00 91.19 138 HIS A O 1
ATOM 1070 N N . ARG A 1 139 ? 3.655 -9.725 -9.077 1.00 91.38 139 ARG A N 1
ATOM 1071 C CA . ARG A 1 139 ? 4.456 -9.484 -10.286 1.00 91.38 139 ARG A CA 1
ATOM 1072 C C . ARG A 1 139 ? 4.813 -10.763 -11.025 1.00 91.38 139 ARG A C 1
ATOM 1074 O O . ARG A 1 139 ? 4.728 -10.796 -12.251 1.00 91.38 139 ARG A O 1
ATOM 1081 N N . ARG A 1 140 ? 5.239 -11.798 -10.307 1.00 93.69 140 ARG A N 1
ATOM 1082 C CA . ARG A 1 140 ? 5.596 -13.087 -10.909 1.00 93.69 140 ARG A CA 1
ATOM 1083 C C . ARG A 1 140 ? 4.375 -13.774 -11.514 1.00 93.69 140 ARG A C 1
ATOM 1085 O O . ARG A 1 140 ? 4.486 -14.300 -12.617 1.00 93.69 140 ARG A O 1
ATOM 1092 N N . GLU A 1 141 ? 3.228 -13.711 -10.844 1.00 92.19 141 GLU A N 1
ATOM 1093 C CA . GLU A 1 141 ? 1.941 -14.210 -11.355 1.00 92.19 141 GLU A CA 1
ATOM 1094 C C . GLU A 1 141 ? 1.526 -13.488 -12.645 1.00 92.19 141 GLU A C 1
ATOM 1096 O O . GLU A 1 141 ? 1.119 -14.124 -13.615 1.00 92.19 141 GLU A O 1
ATOM 1101 N N . ASP A 1 142 ? 1.782 -12.182 -12.723 1.00 89.25 142 ASP A N 1
ATOM 1102 C CA . ASP A 1 142 ? 1.607 -11.369 -13.931 1.00 89.25 142 ASP A CA 1
ATOM 1103 C C . ASP A 1 142 ? 2.651 -11.632 -15.038 1.00 89.25 142 ASP A C 1
ATOM 1105 O O . ASP A 1 142 ? 2.634 -10.977 -16.091 1.00 89.25 142 ASP A O 1
ATOM 1109 N N . GLY A 1 143 ? 3.586 -12.560 -14.824 1.00 94.06 143 GLY A N 1
ATOM 1110 C CA . GLY A 1 143 ? 4.631 -12.936 -15.775 1.00 94.06 143 GLY A CA 1
ATOM 1111 C C . GLY A 1 143 ? 5.848 -12.009 -15.793 1.00 94.06 143 GLY A C 1
ATOM 1112 O O . GLY A 1 143 ? 6.621 -12.047 -16.753 1.00 94.06 143 GLY A O 1
ATOM 1113 N N . TRP A 1 144 ? 6.032 -11.168 -14.770 1.00 95.31 144 TRP A N 1
ATOM 1114 C CA . TRP A 1 144 ? 7.251 -10.376 -14.633 1.00 95.31 144 TRP A CA 1
ATOM 1115 C C . TRP A 1 144 ? 8.422 -11.224 -14.147 1.00 95.31 144 TRP A C 1
ATOM 1117 O O . TRP A 1 144 ? 8.278 -12.104 -13.298 1.00 95.31 144 TRP A O 1
ATOM 1127 N N . ARG A 1 145 ? 9.614 -10.905 -14.650 1.00 96.44 145 ARG A N 1
ATOM 1128 C CA . ARG A 1 145 ? 10.865 -11.563 -14.261 1.00 96.44 145 ARG A CA 1
ATOM 1129 C C . ARG A 1 145 ? 11.929 -10.562 -13.842 1.00 96.44 145 ARG A C 1
ATOM 1131 O O . ARG A 1 145 ? 11.950 -9.417 -14.295 1.00 96.44 145 ARG A O 1
ATOM 1138 N N . PHE A 1 146 ? 12.839 -11.016 -12.994 1.00 96.88 146 PHE A N 1
ATOM 1139 C CA . PHE A 1 146 ? 14.024 -10.243 -12.661 1.00 96.88 146 PHE A CA 1
ATOM 1140 C C . PHE A 1 146 ? 14.927 -10.087 -13.892 1.00 96.88 146 PHE A C 1
ATOM 1142 O O . PHE A 1 146 ? 15.192 -11.055 -14.609 1.00 96.88 146 PHE A O 1
ATOM 1149 N N . LEU A 1 147 ? 15.405 -8.865 -14.116 1.00 96.12 147 LEU A N 1
ATOM 1150 C CA . LEU A 1 147 ? 16.519 -8.570 -15.010 1.00 96.12 147 LEU A CA 1
ATOM 1151 C C . LEU A 1 147 ? 17.264 -7.350 -14.449 1.00 96.12 147 LEU A C 1
ATOM 1153 O O . LEU A 1 147 ? 16.604 -6.363 -14.110 1.00 96.12 147 LEU A O 1
ATOM 1157 N N . PRO A 1 148 ? 18.605 -7.382 -14.344 1.00 92.44 148 PRO A N 1
ATOM 1158 C CA . PRO A 1 148 ? 19.363 -6.203 -13.950 1.00 92.44 148 PRO A CA 1
ATOM 1159 C C . PRO A 1 148 ? 19.232 -5.099 -15.009 1.00 92.44 148 PRO A C 1
ATOM 1161 O O . PRO A 1 148 ? 19.192 -5.379 -16.207 1.00 92.44 148 PRO A O 1
ATOM 1164 N N . GLY A 1 149 ? 19.214 -3.840 -14.566 1.00 91.56 149 GLY A N 1
ATOM 1165 C CA . GLY A 1 149 ? 19.063 -2.671 -15.436 1.00 91.56 149 GLY A CA 1
ATOM 1166 C C . GLY A 1 149 ? 17.722 -1.951 -15.244 1.00 91.56 149 GLY A C 1
ATOM 1167 O O . GLY A 1 149 ? 17.089 -2.102 -14.199 1.00 91.56 149 GLY A O 1
ATOM 1168 N N . PRO A 1 150 ? 17.297 -1.107 -16.200 1.00 90.25 150 PRO A N 1
ATOM 1169 C CA . PRO A 1 150 ? 16.027 -0.401 -16.092 1.00 90.25 150 PRO A CA 1
ATOM 1170 C C . PRO A 1 150 ? 14.840 -1.367 -16.192 1.00 90.25 150 PRO A C 1
ATOM 1172 O O . PRO A 1 150 ? 14.909 -2.412 -16.839 1.00 90.25 150 PRO A O 1
ATOM 1175 N N . LYS A 1 151 ? 13.721 -0.985 -15.571 1.00 90.19 151 LYS A N 1
ATOM 1176 C CA . LYS A 1 151 ? 12.428 -1.649 -15.769 1.00 90.19 151 LYS A CA 1
ATOM 1177 C C . LYS A 1 151 ? 12.056 -1.618 -17.258 1.00 90.19 151 LYS A C 1
ATOM 1179 O O . LYS A 1 151 ? 12.126 -0.562 -17.882 1.00 90.19 151 LYS A O 1
ATOM 1184 N N . ASP A 1 152 ? 11.592 -2.747 -17.783 1.00 89.69 152 ASP A N 1
ATOM 1185 C CA . ASP A 1 152 ? 11.078 -2.879 -19.147 1.00 89.69 152 ASP A CA 1
ATOM 1186 C C . ASP A 1 152 ? 9.638 -3.403 -19.095 1.00 89.69 152 ASP A C 1
ATOM 1188 O O . ASP A 1 152 ? 9.384 -4.557 -18.748 1.00 89.69 152 ASP A O 1
ATOM 1192 N N . GLU A 1 153 ? 8.683 -2.529 -19.411 1.00 87.88 153 GLU A N 1
ATOM 1193 C CA . GLU A 1 153 ? 7.252 -2.859 -19.449 1.00 87.88 153 GLU A CA 1
ATOM 1194 C C . GLU A 1 153 ? 6.922 -3.846 -20.577 1.00 87.88 153 GLU A C 1
ATOM 1196 O O . GLU A 1 153 ? 6.127 -4.764 -20.381 1.00 87.88 153 GLU A O 1
ATOM 1201 N N . ALA A 1 154 ? 7.548 -3.690 -21.748 1.00 89.25 154 ALA A N 1
ATOM 1202 C CA . ALA A 1 154 ? 7.234 -4.481 -22.936 1.00 89.25 154 ALA A CA 1
ATOM 1203 C C . ALA A 1 154 ? 7.670 -5.942 -22.771 1.00 89.25 154 ALA A C 1
ATOM 1205 O O . ALA A 1 154 ? 6.966 -6.859 -23.195 1.00 89.25 154 ALA A O 1
ATOM 1206 N N . HIS A 1 155 ? 8.805 -6.162 -22.106 1.00 91.50 155 HIS A N 1
ATOM 1207 C CA . HIS A 1 155 ? 9.337 -7.497 -21.827 1.00 91.50 155 HIS A CA 1
ATOM 1208 C C . HIS A 1 155 ? 9.001 -8.018 -20.423 1.00 91.50 155 HIS A C 1
ATOM 1210 O O . HIS A 1 155 ? 9.436 -9.122 -20.075 1.00 91.50 155 HIS A O 1
ATOM 1216 N N . LYS A 1 156 ? 8.236 -7.243 -19.638 1.00 93.50 156 LYS A N 1
ATOM 1217 C CA . LYS A 1 156 ? 7.887 -7.504 -18.236 1.00 93.50 156 LYS A CA 1
ATOM 1218 C C . LYS A 1 156 ? 9.113 -7.849 -17.386 1.00 93.50 156 LYS A C 1
ATOM 1220 O O . LYS A 1 156 ? 9.178 -8.903 -16.751 1.00 93.50 156 LYS A O 1
ATOM 1225 N N . THR A 1 157 ? 10.107 -6.967 -17.367 1.00 95.88 157 THR A N 1
ATOM 1226 C CA . THR A 1 157 ? 11.283 -7.126 -16.503 1.00 95.88 157 THR A CA 1
ATOM 1227 C C . THR A 1 157 ? 11.404 -6.008 -15.486 1.00 95.88 157 THR A C 1
ATOM 1229 O O . THR A 1 157 ? 11.160 -4.842 -15.798 1.00 95.88 157 THR A O 1
ATOM 1232 N N . HIS A 1 158 ? 11.796 -6.351 -14.261 1.00 94.69 158 HIS A N 1
ATOM 1233 C CA . HIS A 1 158 ? 11.952 -5.374 -13.186 1.00 94.69 158 HIS A CA 1
ATOM 1234 C C . HIS A 1 158 ? 13.201 -5.674 -12.339 1.00 94.69 158 HIS A C 1
ATOM 1236 O O . HIS A 1 158 ? 13.358 -6.821 -11.908 1.00 94.69 158 HIS A O 1
ATOM 1242 N N . PRO A 1 159 ? 14.068 -4.678 -12.066 1.00 95.75 159 PRO A N 1
ATOM 1243 C CA . PRO A 1 159 ? 15.293 -4.890 -11.288 1.00 95.75 159 PRO A CA 1
ATOM 1244 C C . PRO A 1 159 ? 15.007 -5.211 -9.820 1.00 95.75 159 PRO A C 1
ATOM 1246 O O . PRO A 1 159 ? 15.709 -6.011 -9.220 1.00 95.75 159 PRO A O 1
ATOM 1249 N N . ASP A 1 160 ? 13.935 -4.648 -9.265 1.00 96.25 160 ASP A N 1
ATOM 1250 C CA . ASP A 1 160 ? 13.603 -4.817 -7.845 1.00 96.25 160 ASP A CA 1
ATOM 1251 C C . ASP A 1 160 ? 12.949 -6.182 -7.516 1.00 96.25 160 ASP A C 1
ATOM 1253 O O . ASP A 1 160 ? 12.527 -6.401 -6.389 1.00 96.25 160 ASP A O 1
ATOM 1257 N N . LEU A 1 161 ? 12.864 -7.133 -8.462 1.00 96.88 161 LEU A N 1
ATOM 1258 C CA . LEU A 1 161 ? 12.367 -8.506 -8.216 1.00 96.88 161 LEU A CA 1
ATOM 1259 C C . LEU A 1 161 ? 13.411 -9.406 -7.522 1.00 96.88 161 LEU A C 1
ATOM 1261 O O . LEU A 1 161 ? 13.634 -10.552 -7.921 1.00 96.88 161 LEU A O 1
ATOM 1265 N N . VAL A 1 162 ? 14.027 -8.867 -6.475 1.00 97.19 162 VAL A N 1
ATO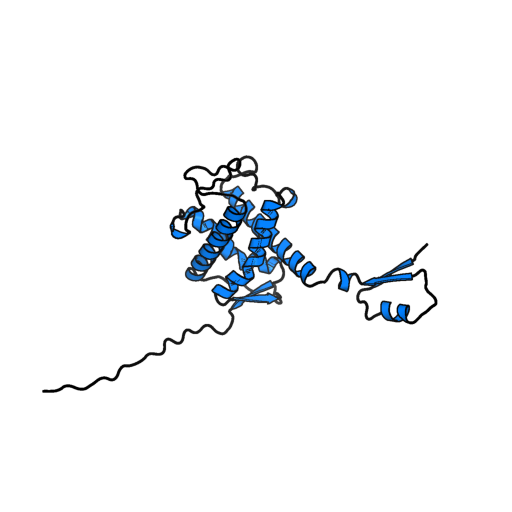M 1266 C CA . VAL A 1 162 ? 15.070 -9.461 -5.626 1.00 97.19 162 VAL A CA 1
ATOM 1267 C C . VAL A 1 162 ? 14.595 -9.515 -4.171 1.00 97.19 162 VAL A C 1
ATOM 1269 O O . VAL A 1 162 ? 13.535 -8.974 -3.852 1.00 97.19 162 VAL A O 1
ATOM 1272 N N . GLN A 1 163 ? 15.336 -10.169 -3.274 1.00 97.38 163 GLN A N 1
ATOM 1273 C CA . GLN A 1 163 ? 14.963 -10.196 -1.854 1.00 97.38 163 GLN A CA 1
ATOM 1274 C C . GLN A 1 163 ? 14.944 -8.776 -1.262 1.00 97.38 163 GLN A C 1
ATOM 1276 O O . GLN A 1 163 ? 15.651 -7.884 -1.728 1.00 97.38 163 GLN A O 1
ATOM 1281 N N . TYR A 1 164 ? 14.137 -8.555 -0.220 1.00 97.50 164 TYR A N 1
ATOM 1282 C CA . TYR A 1 164 ? 13.978 -7.231 0.402 1.00 97.50 164 TYR A CA 1
ATOM 1283 C C . TYR A 1 164 ? 15.317 -6.655 0.900 1.00 97.50 164 TYR A C 1
ATOM 1285 O O . TYR A 1 164 ? 15.593 -5.460 0.792 1.00 97.50 164 TYR A O 1
ATOM 1293 N N . GLU A 1 165 ? 16.192 -7.524 1.398 1.00 97.38 165 GLU A N 1
ATOM 1294 C CA . GLU A 1 165 ? 17.537 -7.191 1.867 1.00 97.38 165 GLU A CA 1
ATOM 1295 C C . GLU A 1 165 ? 18.458 -6.708 0.734 1.00 97.38 165 GLU A C 1
ATOM 1297 O O . GLU A 1 165 ? 19.371 -5.921 0.979 1.00 97.38 165 GLU A O 1
ATOM 1302 N N . GLU A 1 166 ? 18.201 -7.137 -0.503 1.00 97.12 166 GLU A N 1
ATOM 1303 C CA . GLU A 1 166 ? 18.990 -6.799 -1.696 1.00 9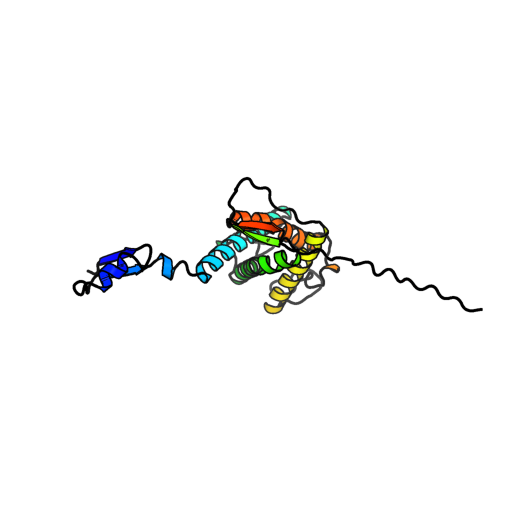7.12 166 GLU A CA 1
ATOM 1304 C C . GLU A 1 166 ? 18.546 -5.479 -2.346 1.00 97.12 166 GLU A C 1
ATOM 1306 O O . GLU A 1 166 ? 19.239 -4.947 -3.216 1.00 97.12 166 GLU A O 1
ATOM 1311 N N . LEU A 1 167 ? 17.408 -4.924 -1.922 1.00 96.94 167 LEU A N 1
ATOM 1312 C CA . LEU A 1 167 ? 16.938 -3.625 -2.389 1.00 96.94 167 LEU A CA 1
ATOM 1313 C C . LEU A 1 167 ? 17.882 -2.497 -1.961 1.00 96.94 167 LEU A C 1
ATOM 1315 O O . LEU A 1 167 ? 18.526 -2.530 -0.906 1.00 96.94 167 LEU A O 1
ATOM 1319 N N . THR A 1 168 ? 17.900 -1.425 -2.750 1.00 95.31 168 THR A N 1
ATOM 1320 C CA . THR A 1 168 ? 18.488 -0.167 -2.291 1.00 95.31 168 THR A CA 1
ATOM 1321 C C . THR A 1 168 ? 17.643 0.422 -1.165 1.00 95.31 168 THR A C 1
ATOM 1323 O O . THR A 1 168 ? 16.436 0.194 -1.074 1.00 95.31 168 THR A O 1
ATOM 1326 N N . GLU A 1 169 ? 18.262 1.249 -0.327 1.00 95.25 169 GLU A N 1
ATOM 1327 C CA . GLU A 1 169 ? 17.557 1.901 0.779 1.00 95.25 169 GLU A CA 1
ATOM 1328 C C . GLU A 1 169 ? 16.381 2.763 0.301 1.00 95.25 169 GLU A C 1
ATOM 1330 O O . GLU A 1 169 ? 15.304 2.737 0.889 1.00 95.25 169 GLU A O 1
ATOM 1335 N N . SER A 1 170 ? 16.557 3.452 -0.830 1.00 92.12 170 SER A N 1
ATOM 1336 C CA . SER A 1 170 ? 15.482 4.211 -1.469 1.00 92.12 170 SER A CA 1
ATOM 1337 C C . SER A 1 170 ? 14.305 3.335 -1.890 1.00 92.12 170 SER A C 1
ATOM 1339 O O . SER A 1 170 ? 13.173 3.796 -1.821 1.00 92.12 170 SER A O 1
ATOM 1341 N N . LYS A 1 171 ? 14.547 2.086 -2.310 1.00 91.62 171 LYS A N 1
ATOM 1342 C CA . LYS A 1 171 ? 13.494 1.149 -2.718 1.00 91.62 171 LYS A CA 1
ATOM 1343 C C . LYS A 1 171 ? 12.762 0.557 -1.522 1.00 91.62 171 LYS A C 1
ATOM 1345 O O . LYS A 1 171 ? 11.538 0.615 -1.516 1.00 91.62 171 LYS A O 1
ATOM 1350 N N . ARG A 1 172 ? 13.481 0.136 -0.475 1.00 96.69 172 ARG A N 1
ATOM 1351 C CA . ARG A 1 172 ? 12.855 -0.275 0.796 1.00 96.69 172 ARG A CA 1
ATOM 1352 C C . ARG A 1 172 ? 11.959 0.811 1.376 1.00 96.69 172 ARG A C 1
ATOM 1354 O O . ARG A 1 172 ? 10.893 0.523 1.911 1.00 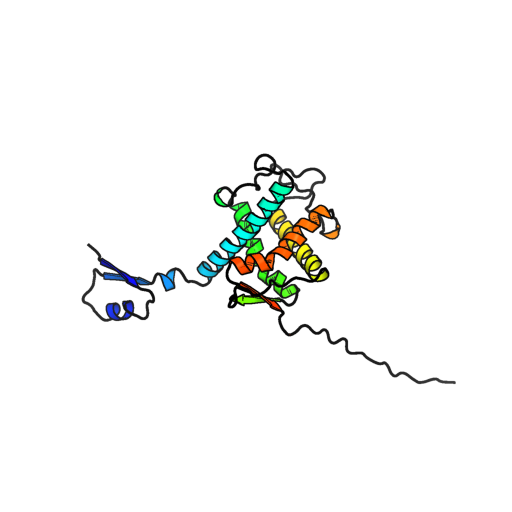96.69 172 ARG A O 1
ATOM 1361 N N . GLU A 1 173 ? 12.360 2.073 1.244 1.00 95.00 173 GLU A N 1
ATOM 1362 C CA . GLU A 1 173 ? 11.564 3.180 1.763 1.00 95.00 173 GLU A CA 1
ATOM 1363 C C . GLU A 1 173 ? 10.187 3.309 1.090 1.00 95.00 173 GLU A C 1
ATOM 1365 O O . GLU A 1 173 ? 9.253 3.783 1.736 1.00 95.00 173 GLU A O 1
ATOM 1370 N N . TYR A 1 174 ? 9.987 2.813 -0.140 1.00 91.62 174 TYR A N 1
ATOM 1371 C CA . TYR A 1 174 ? 8.637 2.745 -0.713 1.00 91.62 174 TYR A CA 1
ATOM 1372 C C . TYR A 1 174 ? 7.742 1.788 0.063 1.00 91.62 174 TYR A C 1
ATOM 1374 O O . TYR A 1 174 ? 6.589 2.139 0.330 1.00 91.62 174 TYR A O 1
ATOM 1382 N N . ASP A 1 175 ? 8.246 0.611 0.427 1.00 95.06 175 ASP A N 1
ATOM 1383 C CA . ASP A 1 175 ? 7.488 -0.373 1.197 1.00 95.06 175 ASP A CA 1
ATOM 1384 C C . ASP A 1 175 ? 7.227 0.153 2.610 1.00 95.06 175 ASP A C 1
ATOM 1386 O O . ASP A 1 175 ? 6.083 0.166 3.066 1.00 95.06 175 ASP A O 1
ATOM 1390 N N . ARG A 1 176 ? 8.253 0.713 3.268 1.00 97.31 176 ARG A N 1
ATOM 1391 C CA . ARG A 1 176 ? 8.117 1.318 4.605 1.00 97.31 176 ARG A CA 1
ATOM 1392 C C . ARG A 1 176 ? 7.120 2.468 4.630 1.00 97.31 176 ARG A C 1
ATOM 1394 O O . ARG A 1 176 ? 6.271 2.533 5.516 1.00 97.31 176 ARG A O 1
ATOM 1401 N N . SER A 1 177 ? 7.198 3.378 3.662 1.00 93.62 177 SER A N 1
ATOM 1402 C CA . SER A 1 177 ? 6.252 4.488 3.530 1.00 93.62 177 SER A CA 1
ATOM 1403 C C . SER A 1 177 ? 4.825 3.976 3.338 1.00 93.62 177 SER A C 1
ATOM 1405 O O . SER A 1 177 ? 3.912 4.456 4.009 1.00 93.62 177 SER A O 1
ATOM 1407 N N . THR A 1 178 ? 4.648 2.954 2.499 1.00 92.81 178 THR A N 1
ATOM 1408 C CA . THR A 1 178 ? 3.341 2.340 2.245 1.00 92.81 178 THR A CA 1
ATOM 1409 C C . THR A 1 178 ? 2.745 1.749 3.522 1.00 92.81 178 THR A C 1
ATOM 1411 O O . THR A 1 178 ? 1.595 2.038 3.852 1.00 92.81 178 THR A O 1
ATOM 1414 N N . VAL A 1 179 ? 3.523 0.978 4.289 1.00 96.88 179 VAL A N 1
ATOM 1415 C CA . VAL A 1 179 ? 3.010 0.347 5.515 1.00 96.88 179 VAL A CA 1
ATOM 1416 C C . VAL A 1 179 ? 2.772 1.354 6.637 1.00 96.88 179 VAL A C 1
ATOM 1418 O O . VAL A 1 179 ? 1.776 1.237 7.346 1.00 96.88 179 VAL A O 1
ATOM 1421 N N . ARG A 1 180 ? 3.586 2.416 6.748 1.00 97.00 180 ARG A N 1
ATOM 1422 C CA . ARG A 1 180 ? 3.301 3.546 7.655 1.00 97.00 180 ARG A CA 1
ATOM 1423 C C . ARG A 1 180 ? 1.993 4.264 7.297 1.00 97.00 180 ARG A C 1
ATOM 1425 O O . ARG A 1 180 ? 1.369 4.853 8.175 1.00 97.00 180 ARG A O 1
ATOM 1432 N N . GLY A 1 181 ? 1.565 4.206 6.036 1.00 95.25 181 GLY A N 1
ATOM 1433 C CA . GLY A 1 181 ? 0.306 4.782 5.562 1.00 95.25 181 GLY A CA 1
ATOM 1434 C C . GLY A 1 181 ? -0.951 4.000 5.963 1.00 95.25 181 GLY A C 1
ATOM 1435 O O . GLY A 1 181 ? -2.035 4.586 5.982 1.00 95.25 181 GLY A O 1
ATOM 1436 N N . ILE A 1 182 ? -0.832 2.718 6.336 1.00 95.88 182 ILE A N 1
ATOM 1437 C CA . ILE A 1 182 ? -1.977 1.827 6.619 1.00 95.88 182 ILE A CA 1
ATOM 1438 C C . ILE A 1 182 ? -2.992 2.436 7.607 1.00 95.88 182 ILE A C 1
ATOM 1440 O O . ILE A 1 182 ? -4.181 2.465 7.272 1.00 95.88 182 ILE A O 1
ATOM 1444 N N . PRO A 1 183 ? -2.593 2.985 8.775 1.00 95.38 183 PRO A N 1
ATOM 1445 C CA . PRO A 1 183 ? -3.538 3.588 9.714 1.00 95.38 183 PRO A CA 1
ATOM 1446 C C . PRO A 1 183 ? -4.320 4.757 9.098 1.00 95.38 183 PRO A C 1
ATOM 1448 O O . PRO A 1 183 ? -5.518 4.906 9.335 1.00 95.38 183 PRO A O 1
ATOM 1451 N N . ALA A 1 184 ? -3.671 5.567 8.256 1.00 93.00 184 ALA A N 1
ATOM 1452 C CA . ALA A 1 184 ? -4.318 6.684 7.575 1.00 93.00 184 ALA A CA 1
ATOM 1453 C C . ALA A 1 184 ? -5.289 6.218 6.477 1.00 93.00 184 ALA A C 1
ATOM 1455 O O . ALA A 1 184 ? -6.343 6.835 6.299 1.00 93.00 184 ALA A O 1
ATOM 1456 N N . PHE A 1 185 ? -4.960 5.143 5.754 1.00 92.38 185 PHE A N 1
ATOM 1457 C CA . PHE A 1 185 ? -5.852 4.549 4.753 1.00 92.38 185 PHE A CA 1
ATOM 1458 C C . PHE A 1 185 ? -7.116 3.994 5.412 1.00 92.38 185 PHE A C 1
ATOM 1460 O O . PHE A 1 185 ? -8.221 4.339 4.997 1.00 92.38 185 PHE A O 1
ATOM 1467 N N . LEU A 1 186 ? -6.960 3.233 6.499 1.00 91.50 186 LEU A N 1
ATOM 1468 C CA . LEU A 1 186 ? -8.080 2.687 7.271 1.00 91.50 186 LEU A CA 1
ATOM 1469 C C . LEU A 1 186 ? -8.973 3.784 7.857 1.00 91.50 186 LEU A C 1
ATOM 1471 O O . LEU A 1 186 ? -10.195 3.680 7.758 1.00 91.50 186 LEU A O 1
ATOM 1475 N N . ARG A 1 187 ? -8.392 4.887 8.347 1.00 90.00 187 ARG A N 1
ATOM 1476 C CA . ARG A 1 187 ? -9.169 6.038 8.837 1.00 90.00 187 ARG A CA 1
ATOM 1477 C C . ARG A 1 187 ? -10.076 6.638 7.768 1.00 90.00 187 ARG A C 1
ATOM 1479 O O . ARG A 1 187 ? -11.223 6.966 8.057 1.00 90.00 187 ARG A O 1
ATOM 1486 N N . ARG A 1 188 ? -9.600 6.746 6.524 1.00 85.50 188 ARG A N 1
ATOM 1487 C CA . ARG A 1 188 ? -10.423 7.226 5.395 1.00 85.50 188 ARG A CA 1
ATOM 1488 C C . ARG A 1 188 ? -11.574 6.279 5.060 1.00 85.50 188 ARG A C 1
ATOM 1490 O O . ARG A 1 188 ? -12.588 6.737 4.547 1.00 85.50 188 ARG A O 1
ATOM 1497 N N . ALA A 1 189 ? -11.420 4.995 5.365 1.00 85.69 189 ALA A N 1
ATOM 1498 C CA . ALA A 1 189 ? -12.463 3.987 5.219 1.00 85.69 189 ALA A CA 1
ATOM 1499 C C . ALA A 1 189 ? -13.373 3.860 6.462 1.00 85.69 189 ALA A C 1
ATOM 1501 O O . ALA A 1 189 ? -14.251 3.006 6.472 1.00 85.69 189 ALA A O 1
ATOM 1502 N N . GLY A 1 190 ? -13.200 4.703 7.492 1.00 85.81 190 GLY A N 1
ATOM 1503 C CA . GLY A 1 190 ? -14.028 4.682 8.705 1.00 85.81 190 GLY A CA 1
ATOM 1504 C C . GLY A 1 190 ? -13.577 3.675 9.765 1.00 85.81 190 GLY A C 1
ATOM 1505 O O . GLY A 1 190 ? -14.372 3.291 10.621 1.00 85.81 190 GLY A O 1
ATOM 1506 N N . PHE A 1 191 ? -12.312 3.254 9.729 1.00 90.00 191 PHE A N 1
ATOM 1507 C CA . PHE A 1 191 ? -11.733 2.298 10.671 1.00 90.00 191 PHE A CA 1
ATOM 1508 C C . PHE A 1 191 ? -10.499 2.857 11.380 1.00 90.00 191 PHE A C 1
ATOM 1510 O O . PHE A 1 191 ? -9.847 3.784 10.907 1.00 90.00 191 PHE A O 1
ATOM 1517 N N . ARG A 1 192 ? -10.128 2.249 12.502 1.00 91.50 192 ARG A N 1
ATOM 1518 C CA . ARG A 1 192 ? -8.871 2.505 13.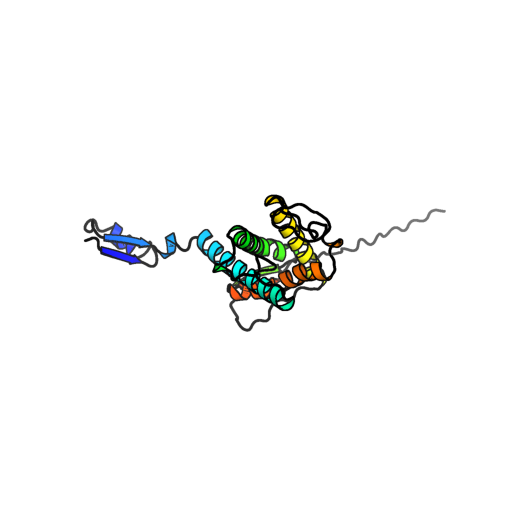205 1.00 91.50 192 ARG A CA 1
ATOM 1519 C C . ARG A 1 192 ? -8.105 1.210 13.436 1.00 91.50 192 ARG A C 1
ATOM 1521 O O . ARG A 1 192 ? -8.697 0.137 13.515 1.00 91.50 192 ARG A O 1
ATOM 1528 N N . VAL A 1 193 ? -6.791 1.337 13.579 1.00 94.38 193 VAL A N 1
ATOM 1529 C CA . VAL A 1 193 ? -5.917 0.230 13.982 1.00 94.38 193 VAL A CA 1
ATOM 1530 C C . VAL A 1 193 ? -5.830 0.201 15.505 1.00 94.38 193 VAL A C 1
ATOM 1532 O O . VAL A 1 193 ? -5.618 1.246 16.122 1.00 94.38 193 VAL A O 1
ATOM 1535 N N . THR A 1 194 ? -5.956 -0.978 16.111 1.00 93.75 194 THR A N 1
ATOM 1536 C CA . THR A 1 194 ? -5.789 -1.176 17.560 1.00 93.75 194 THR A CA 1
ATOM 1537 C C . THR A 1 194 ? -4.763 -2.251 17.872 1.00 93.75 194 THR A C 1
ATOM 1539 O O . THR A 1 194 ? -4.518 -3.141 17.064 1.00 93.75 194 THR A O 1
ATOM 1542 N N . ARG A 1 195 ? -4.137 -2.171 19.051 1.00 95.44 195 ARG A N 1
ATOM 1543 C CA . ARG A 1 195 ? -3.271 -3.234 19.573 1.00 95.44 195 ARG A CA 1
ATOM 1544 C C . ARG A 1 195 ? -4.138 -4.327 20.186 1.00 95.44 195 ARG A C 1
ATOM 1546 O O . ARG A 1 195 ? -4.989 -4.035 21.023 1.00 95.44 195 ARG A O 1
ATOM 1553 N N . LEU A 1 196 ? -3.905 -5.574 19.799 1.00 92.19 196 LEU A N 1
ATOM 1554 C CA . LEU A 1 196 ? -4.572 -6.727 20.388 1.00 92.19 196 LEU A CA 1
ATOM 1555 C C . LEU A 1 196 ? -3.894 -7.057 21.721 1.00 92.19 196 LEU A C 1
ATOM 1557 O O . LEU A 1 196 ? -2.676 -7.228 21.795 1.00 92.19 196 LEU A O 1
ATOM 1561 N N . ALA A 1 197 ? -4.673 -7.140 22.796 1.00 76.12 197 ALA A N 1
ATOM 1562 C CA . ALA A 1 197 ? -4.156 -7.557 24.092 1.00 76.12 197 ALA A CA 1
ATOM 1563 C C . ALA A 1 197 ? -3.849 -9.065 24.060 1.00 76.12 197 ALA A C 1
ATOM 1565 O O . ALA A 1 197 ? -4.762 -9.878 24.170 1.00 76.12 197 ALA A O 1
ATOM 1566 N N . GLY A 1 198 ? -2.575 -9.445 23.900 1.00 57.88 198 GLY A N 1
ATOM 1567 C CA . GLY A 1 198 ? -2.148 -10.844 24.033 1.00 57.88 198 GLY A CA 1
ATOM 1568 C C . GLY A 1 198 ? -1.033 -11.281 23.088 1.00 57.88 198 GLY A C 1
ATOM 1569 O O . GLY A 1 198 ? -1.265 -12.059 22.172 1.00 57.88 198 GLY A O 1
ATOM 1570 N N . GLY A 1 199 ? 0.189 -10.830 23.362 1.00 43.41 199 GLY A N 1
ATOM 1571 C CA . GLY A 1 199 ? 1.414 -11.343 22.747 1.00 43.41 199 GLY A CA 1
ATOM 1572 C C . GLY A 1 199 ? 2.617 -11.173 23.671 1.00 43.41 199 GLY A C 1
ATOM 1573 O O . GLY A 1 199 ? 3.687 -10.776 23.226 1.00 43.41 199 GLY A O 1
ATOM 1574 N N . SER A 1 200 ? 2.437 -11.387 24.979 1.00 36.31 200 SER A N 1
ATOM 1575 C CA . SER A 1 200 ? 3.571 -11.469 25.899 1.00 36.31 200 SER A CA 1
ATOM 1576 C C . SER A 1 200 ? 4.261 -12.811 25.657 1.00 36.31 200 SER A C 1
ATOM 1578 O O . SER A 1 200 ? 3.734 -13.860 26.020 1.00 36.31 200 SER A O 1
ATOM 1580 N N . LEU A 1 201 ? 5.415 -12.783 24.990 1.00 42.12 201 LEU A N 1
ATOM 1581 C CA . LEU A 1 201 ? 6.379 -13.873 25.082 1.00 42.12 201 LEU A CA 1
ATOM 1582 C C . LEU A 1 201 ? 6.923 -13.848 26.511 1.00 42.12 201 LEU A C 1
ATOM 1584 O O . LEU A 1 201 ? 7.830 -13.083 26.831 1.00 42.12 201 LEU A O 1
ATOM 1588 N N . ASP A 1 202 ? 6.310 -14.652 27.374 1.00 37.22 202 ASP A N 1
ATOM 1589 C CA . ASP A 1 202 ? 6.828 -14.959 28.698 1.00 37.22 202 ASP A CA 1
ATOM 1590 C C . ASP A 1 202 ? 8.142 -15.735 28.531 1.00 37.22 202 ASP A C 1
ATOM 1592 O O . ASP A 1 202 ? 8.168 -16.941 28.274 1.00 37.22 202 ASP A O 1
ATOM 1596 N N . SER A 1 203 ? 9.265 -15.022 28.599 1.00 38.66 203 SER A N 1
ATOM 1597 C CA . SER A 1 203 ? 10.586 -15.616 28.759 1.00 38.66 203 SER A CA 1
ATOM 1598 C C . SER A 1 203 ? 10.717 -16.131 30.192 1.00 38.66 203 SER A C 1
ATOM 1600 O O . SER A 1 203 ? 11.343 -15.499 31.045 1.00 38.66 203 SER A O 1
ATOM 1602 N N . GLY A 1 204 ? 10.108 -17.290 30.444 1.00 34.44 204 GLY A N 1
ATOM 1603 C CA . GLY A 1 204 ? 10.291 -18.058 31.664 1.00 34.44 204 GLY A CA 1
ATOM 1604 C C . GLY A 1 204 ? 11.750 -18.487 31.799 1.00 34.44 204 GLY A C 1
ATOM 1605 O O . GLY A 1 204 ? 12.238 -19.355 31.074 1.00 34.44 204 GLY A O 1
ATOM 1606 N N . GLN A 1 205 ? 12.450 -17.855 32.739 1.00 35.38 205 GLN A N 1
ATOM 1607 C CA . GLN A 1 205 ? 13.751 -18.283 33.235 1.00 35.38 205 GLN A CA 1
ATOM 1608 C C . GLN A 1 205 ? 13.655 -19.722 33.760 1.00 35.38 205 GLN A C 1
ATOM 1610 O O . GLN A 1 205 ? 12.977 -19.989 34.750 1.00 35.38 205 GLN A O 1
ATOM 1615 N N . ALA A 1 206 ? 14.384 -20.646 33.136 1.00 36.94 206 ALA A N 1
ATOM 1616 C CA . ALA A 1 206 ? 14.747 -21.907 33.766 1.00 36.94 206 ALA A CA 1
ATOM 1617 C C . ALA A 1 206 ? 16.107 -21.723 34.454 1.00 36.94 206 ALA A C 1
ATOM 1619 O O . ALA A 1 206 ? 17.162 -21.888 33.842 1.00 36.94 206 ALA A O 1
ATOM 1620 N N . GLU A 1 207 ? 16.081 -21.356 35.736 1.00 37.03 207 GLU A N 1
ATOM 1621 C CA . GLU A 1 207 ? 17.237 -21.487 36.622 1.00 37.03 207 GLU A CA 1
ATOM 1622 C C . GLU A 1 207 ? 17.604 -22.974 36.761 1.00 37.03 207 GLU A C 1
ATOM 1624 O O . GLU A 1 207 ? 16.904 -23.754 37.410 1.00 37.03 207 GLU A O 1
ATOM 1629 N N . SER A 1 208 ? 18.729 -23.389 36.177 1.00 38.38 208 SER A N 1
ATOM 1630 C CA . SER A 1 208 ? 19.321 -24.695 36.458 1.00 38.38 208 SER A CA 1
ATOM 1631 C C . SER A 1 208 ? 20.083 -24.641 37.785 1.00 38.38 208 SER A C 1
ATOM 1633 O O . SER A 1 208 ? 21.248 -24.239 37.842 1.00 38.38 208 SER A O 1
ATOM 1635 N N . LYS A 1 209 ? 19.448 -25.093 38.870 1.00 43.50 209 LYS A N 1
ATOM 1636 C CA . LYS A 1 209 ? 20.176 -25.585 40.047 1.00 43.50 209 LYS A CA 1
ATOM 1637 C C . LYS A 1 209 ? 20.849 -26.907 39.679 1.00 43.50 209 LYS A C 1
ATOM 1639 O O . LYS A 1 209 ? 20.173 -27.902 39.442 1.00 43.50 209 LYS A O 1
ATOM 1644 N N . GLY A 1 210 ? 22.177 -26.917 39.667 1.00 36.72 210 GLY A N 1
ATOM 1645 C CA . GLY A 1 210 ? 22.985 -28.112 39.436 1.00 36.72 210 GLY A CA 1
ATOM 1646 C C . GLY A 1 210 ? 24.290 -28.042 40.214 1.00 36.72 210 GLY A C 1
ATOM 1647 O O . GLY A 1 210 ? 25.350 -27.849 39.634 1.00 36.72 210 GLY A O 1
ATOM 1648 N N . GLY A 1 211 ? 24.208 -28.159 41.539 1.00 37.28 211 GLY A N 1
ATOM 1649 C CA . GLY A 1 211 ? 25.367 -28.473 42.365 1.00 37.28 211 GLY A CA 1
ATOM 1650 C C . GLY A 1 211 ? 25.489 -29.984 42.516 1.00 37.28 211 GLY A C 1
ATOM 1651 O O . GLY A 1 211 ? 24.571 -30.592 43.055 1.00 37.28 211 GLY A O 1
ATOM 1652 N N . LEU A 1 212 ? 26.608 -30.567 42.079 1.00 40.81 212 LEU A N 1
ATOM 1653 C CA . LEU A 1 212 ? 27.229 -31.718 42.742 1.00 40.81 212 LEU A CA 1
ATOM 1654 C C . LEU A 1 212 ? 28.666 -31.917 42.231 1.00 40.81 212 LEU A C 1
ATOM 1656 O O . LEU A 1 212 ? 28.893 -32.346 41.104 1.00 40.81 212 LEU A O 1
ATOM 1660 N N . THR A 1 213 ? 29.639 -31.604 43.081 1.00 47.56 213 THR A N 1
ATOM 1661 C CA . THR A 1 213 ? 31.030 -32.055 42.967 1.00 47.56 213 THR A CA 1
ATOM 1662 C C . THR A 1 213 ? 31.135 -33.548 43.283 1.00 47.56 213 THR A C 1
ATOM 1664 O O . THR A 1 213 ? 30.431 -34.043 44.168 1.00 47.56 213 THR A O 1
ATOM 1667 N N . PRO A 1 214 ? 32.099 -34.251 42.667 1.00 58.12 214 PRO A N 1
ATOM 1668 C CA . PRO A 1 214 ? 32.809 -35.280 43.413 1.00 58.12 214 PRO A CA 1
ATOM 1669 C C . PRO A 1 214 ? 34.337 -35.204 43.246 1.00 58.12 214 PRO A C 1
ATOM 1671 O O . PRO A 1 214 ? 34.847 -35.068 42.141 1.00 58.12 214 PRO A O 1
ATOM 1674 N N . ARG A 1 215 ? 34.978 -35.291 44.419 1.00 48.06 215 ARG A N 1
ATOM 1675 C CA . ARG A 1 215 ? 36.316 -35.793 44.795 1.00 48.06 215 ARG A CA 1
ATOM 1676 C C . ARG A 1 215 ? 37.446 -35.816 43.769 1.00 48.06 215 ARG A C 1
ATOM 1678 O O . ARG A 1 215 ? 37.379 -36.625 42.823 1.00 48.06 215 ARG A O 1
#

Radius of gyration: 25.5 Å; chains: 1; bounding box: 91×50×68 Å

Foldseek 3Di:
DADEDEDQDCVPPVVVVVPDPPPPRYDYDHCCVVQVDVVNLLVVLLLLLLLVLLVVVLVVCVVVVHDCVNPVSNDHPVSHDPLSSVLSSLVSVCLQVLQVVVQKDKDFAPDLPDDADADDPVSLLVQLQVQLVSVLVSLVVVVADEDPDPQDPVNRYDPSNDHLVPDDPVVSVSSSVSNRCSQVSSSSSRMGMDHHPDDPPPPDDDPDPDDDDDD

Secondary structure (DSSP, 8-state):
--EEEEES-IIIIIHHHHT-TT-TTEEEEEHHHHH--HHHHHHHHHHHHHHHHHHHHHHHHHHTT--TTT-TT-S-GGGS-HHHHHHHHHHHHTHHHHHHHTTEEEEE---TTPPPPPPPHHHHHHHHHHHHHHHHHHHHHTT-EE-SSS-BTTTTEETT-S-GGGS-HHHHHHHHHHHHHHHHHHHHTTEEEEE-S------------------

Sequence (215 aa):
MPVVVRTAQSSGLAALFAESAAHDRLHTFSLLEETCTVEVLLGGVYELLARAIHADYLTRQRLEGHSAATNPAAVPWESLSEQWRESNRDQAADIGAKLAAVGCGIEPLTDWDAELLAFSPEEVELLARMEHVRWMNHRREDGWRFLPGPKDEAHKTHPDLVQYEELTESKREYDRSTVRGIPAFLRRAGFRVTRLAGGSLDSGQAESKGGLTPR